Protein AF-A0A9P9NQS5-F1 (afdb_monomer_lite)

Secondary structure (DSSP, 8-state):
-----PPP-----------TT-------SS-HHHHHHHHHHHHHHHHHHHHHHH-TT---SS-HHHHHHHHHHHHHHHHHHHHHHHHHHHHHHHHHHHHHHHHHHHHHHHHHHHHHHHHTTHHHHHHHHHHHHHHHHHHHHHHHHHHHHHHHHHHHHHHHHHHHHHHHHHHHHHHHHHHHHHHHTT-TTSS--S------------

Sequence (206 aa):
MPSDTTPGLLDIHFEMGVDVDTPEPSYIGEDSRFSLLRANLRVIETLFRDIAARSFGSSASIPQETLRLLPSILRTLIQFISELQADNSQLHMSNARFQASQENRQAREQQMEGKVTIYRPLVPGLTKSKAHIGVLQGEIELIKGAKMQLEFKIDELRREMREVEQSYKSIKAQRDSLKAELEQLGFGAILDLSTEGSSKKRYRQG

Foldseek 3Di:
DDDDDDDDPPPPPPPPPPPVPDPDPPDPPPCVVLVVVLVVLVVVLVVLQVCLVPVVPDPDPDDNVCSVCSNVVSVVVSVVSVVVVVVVVVVVVVVVVVVVVVVVVVVVVVVVVVVCVVCVVCVVVVVVVVVVVVVVVVVVVVVVVVVVVVVVVVVVVVVVVVVVVVVVVVVVVVVVVVVVVCVVVVVVPPPPDDDPDDDDDDDDDD

Structure (mmCIF, N/CA/C/O backbone):
data_AF-A0A9P9NQS5-F1
#
_entry.id   AF-A0A9P9NQS5-F1
#
loop_
_atom_site.group_PDB
_atom_site.id
_atom_site.type_symbol
_atom_site.label_atom_id
_atom_site.label_alt_id
_atom_site.label_comp_id
_atom_site.label_asym_id
_atom_site.label_entity_id
_atom_site.label_seq_id
_atom_site.pdbx_PDB_ins_code
_atom_site.Cartn_x
_atom_site.Cartn_y
_atom_site.Cartn_z
_atom_site.occupancy
_atom_site.B_iso_or_equiv
_atom_site.auth_seq_id
_atom_site.auth_comp_id
_atom_site.auth_asym_id
_atom_site.auth_atom_id
_atom_site.pdbx_PDB_model_num
ATOM 1 N N . MET A 1 1 ? -13.214 -41.001 -15.551 1.00 49.34 1 MET A N 1
ATOM 2 C CA . MET A 1 1 ? -13.487 -40.526 -16.923 1.00 49.34 1 MET A CA 1
ATOM 3 C C . MET A 1 1 ? -14.580 -39.480 -16.789 1.00 49.34 1 MET A C 1
ATOM 5 O O . MET A 1 1 ? -15.670 -39.872 -16.392 1.00 49.34 1 MET A O 1
ATOM 9 N N . PRO A 1 2 ? -14.255 -38.181 -16.881 1.00 39.88 2 PRO A N 1
ATOM 10 C CA . PRO A 1 2 ? -13.691 -37.585 -18.087 1.00 39.88 2 PRO A CA 1
ATOM 11 C C . PRO A 1 2 ? -12.373 -36.826 -17.875 1.00 39.88 2 PRO A C 1
ATOM 13 O O . PRO A 1 2 ? -12.002 -36.435 -16.772 1.00 39.88 2 PRO A O 1
ATOM 16 N N . SER A 1 3 ? -11.676 -36.712 -18.995 1.00 44.47 3 SER A N 1
ATOM 17 C CA . SER A 1 3 ? -10.512 -35.905 -19.330 1.00 44.47 3 SER A CA 1
ATOM 18 C C . SER A 1 3 ? -10.938 -34.504 -19.772 1.00 44.47 3 SER A C 1
ATOM 20 O O . SER A 1 3 ? -11.833 -34.421 -20.602 1.00 44.47 3 SER A O 1
ATOM 22 N N . ASP A 1 4 ? -10.254 -33.468 -19.287 1.00 34.22 4 ASP A N 1
ATOM 23 C CA . ASP A 1 4 ? -10.133 -32.122 -19.886 1.00 34.22 4 ASP A CA 1
ATOM 24 C C . ASP A 1 4 ? -8.949 -31.438 -19.171 1.00 34.22 4 ASP A C 1
ATOM 26 O O . ASP A 1 4 ? -9.084 -30.902 -18.078 1.00 34.22 4 ASP A O 1
ATOM 30 N N . THR A 1 5 ? -7.702 -31.777 -19.503 1.00 40.06 5 THR A N 1
ATOM 31 C CA . THR A 1 5 ? -6.828 -31.112 -20.492 1.00 40.06 5 THR A CA 1
ATOM 32 C C . THR A 1 5 ? -6.928 -29.583 -20.506 1.00 40.06 5 THR A C 1
ATOM 34 O O . THR A 1 5 ? -7.416 -28.976 -21.455 1.00 40.06 5 THR A O 1
ATOM 37 N N . THR A 1 6 ? -6.406 -28.945 -19.460 1.00 38.16 6 THR A N 1
ATOM 38 C CA . THR A 1 6 ? -6.016 -27.530 -19.489 1.00 38.16 6 THR A CA 1
ATOM 39 C C . THR A 1 6 ? -4.804 -27.365 -20.418 1.00 38.16 6 THR A C 1
ATOM 41 O O . THR A 1 6 ? -3.823 -28.095 -20.243 1.00 38.16 6 THR A O 1
ATOM 44 N N . PRO A 1 7 ? -4.808 -26.438 -21.393 1.00 40.88 7 PRO A N 1
ATOM 45 C CA . PRO A 1 7 ? -3.627 -26.176 -22.204 1.00 40.88 7 PRO A CA 1
ATOM 46 C C . PRO A 1 7 ? -2.541 -25.572 -21.318 1.00 40.88 7 PRO A C 1
ATOM 48 O O . PRO A 1 7 ? -2.768 -24.564 -20.646 1.00 40.88 7 PRO A O 1
ATOM 51 N N . GLY A 1 8 ? -1.374 -26.216 -21.313 1.00 35.31 8 GLY A N 1
ATOM 52 C CA . GLY A 1 8 ? -0.178 -25.727 -20.649 1.00 35.31 8 GLY A CA 1
ATOM 53 C C . GLY A 1 8 ? 0.144 -24.313 -21.111 1.00 35.31 8 GLY A C 1
ATOM 54 O O . GLY A 1 8 ? 0.421 -24.072 -22.286 1.00 35.31 8 GLY A O 1
ATOM 55 N N . LEU A 1 9 ? 0.100 -23.384 -20.161 1.00 34.28 9 LEU A N 1
ATOM 56 C CA . LEU A 1 9 ? 0.752 -22.096 -20.284 1.00 34.28 9 LEU A CA 1
ATOM 57 C C . LEU A 1 9 ? 2.248 -22.415 -20.355 1.00 34.28 9 LEU A C 1
ATOM 59 O O . LEU A 1 9 ? 2.836 -22.847 -19.366 1.00 34.28 9 LEU A O 1
ATOM 63 N N . LEU A 1 10 ? 2.823 -22.332 -21.555 1.00 37.84 10 LEU A N 1
ATOM 64 C CA . LEU A 1 10 ? 4.262 -22.437 -21.746 1.00 37.84 10 LEU A CA 1
ATOM 65 C C . LEU A 1 10 ? 4.893 -21.277 -20.981 1.00 37.84 10 LEU A C 1
ATOM 67 O O . LEU A 1 10 ? 4.893 -20.135 -21.436 1.00 37.84 10 LEU A O 1
ATOM 71 N N . ASP A 1 11 ? 5.364 -21.599 -19.784 1.00 31.95 11 ASP A N 1
ATOM 72 C CA . ASP A 1 11 ? 6.226 -20.772 -18.966 1.00 31.95 11 ASP A CA 1
ATOM 73 C C . ASP A 1 11 ? 7.556 -20.682 -19.721 1.00 31.95 11 ASP A C 1
ATOM 75 O O . ASP A 1 11 ? 8.406 -21.571 -19.657 1.00 31.95 11 ASP A O 1
ATOM 79 N N . ILE A 1 12 ? 7.682 -19.667 -20.579 1.00 39.88 12 ILE A N 1
ATOM 80 C CA . ILE A 1 12 ? 8.930 -19.376 -21.282 1.00 39.88 12 ILE A CA 1
ATOM 81 C C . ILE A 1 12 ? 9.855 -18.746 -20.243 1.00 39.88 12 ILE A C 1
ATOM 83 O O . ILE A 1 12 ? 9.998 -17.528 -20.142 1.00 39.88 12 ILE A O 1
ATOM 87 N N . HIS A 1 13 ? 10.460 -19.612 -19.439 1.00 31.00 13 HIS A N 1
ATOM 88 C CA . HIS A 1 13 ? 11.612 -19.297 -18.621 1.00 31.00 13 HIS A CA 1
ATOM 89 C C . HIS A 1 13 ? 12.755 -18.946 -19.584 1.00 31.00 13 HIS A C 1
ATOM 91 O O . HIS A 1 13 ? 13.392 -19.823 -20.166 1.00 31.00 13 HIS A O 1
ATOM 97 N N . PHE A 1 14 ? 13.013 -17.653 -19.790 1.00 34.84 14 PHE A N 1
ATOM 98 C CA . PHE A 1 14 ? 14.313 -17.215 -20.292 1.00 34.84 14 PHE A CA 1
ATOM 99 C C . PHE A 1 14 ? 15.317 -17.413 -19.158 1.00 34.84 14 PHE A C 1
ATOM 101 O O . PHE A 1 14 ? 15.612 -16.506 -18.383 1.00 34.84 14 PHE A O 1
ATOM 108 N N . GLU A 1 15 ? 15.801 -18.644 -19.034 1.00 33.38 15 GLU A N 1
ATOM 109 C CA . GLU A 1 15 ? 17.005 -18.961 -18.288 1.00 33.38 15 GLU A CA 1
ATOM 110 C C . GLU A 1 15 ? 18.174 -18.332 -19.057 1.00 33.38 15 GLU A C 1
ATOM 112 O O . GLU A 1 15 ? 18.766 -18.920 -19.959 1.00 33.38 15 GLU A O 1
ATOM 117 N N . MET A 1 16 ? 18.445 -17.059 -18.763 1.00 42.66 16 MET A N 1
ATOM 118 C CA . MET A 1 16 ? 19.689 -16.414 -19.153 1.00 42.66 16 MET A CA 1
ATOM 119 C C . MET A 1 16 ? 20.768 -17.041 -18.273 1.00 42.66 16 MET A C 1
ATOM 121 O O . MET A 1 16 ? 21.063 -16.555 -17.182 1.00 42.66 16 MET A O 1
ATOM 125 N N . GLY A 1 17 ? 21.282 -18.187 -18.722 1.00 35.25 17 GLY A N 1
ATOM 126 C CA . GLY A 1 17 ? 22.518 -18.750 -18.212 1.00 35.25 17 GLY A CA 1
ATOM 127 C C . GLY A 1 17 ? 23.573 -17.657 -18.294 1.00 35.25 17 GLY A C 1
ATOM 128 O O . GLY A 1 17 ? 23.981 -17.256 -19.382 1.00 35.25 17 GLY A O 1
ATOM 129 N N . VAL A 1 18 ? 23.934 -17.113 -17.135 1.00 42.22 18 VAL A N 1
ATOM 130 C CA . VAL A 1 18 ? 25.063 -16.204 -16.993 1.00 42.22 18 VAL A CA 1
ATOM 131 C C . VAL A 1 18 ? 26.296 -17.074 -17.182 1.00 42.22 18 VAL A C 1
ATOM 133 O O . VAL A 1 18 ? 26.797 -17.669 -16.232 1.00 42.22 18 VAL A O 1
ATOM 136 N N . ASP A 1 19 ? 26.727 -17.217 -18.430 1.00 36.53 19 ASP A N 1
ATOM 137 C CA . ASP A 1 19 ? 28.034 -17.771 -18.737 1.00 36.53 19 ASP A CA 1
ATOM 138 C C . ASP A 1 19 ? 29.059 -16.678 -18.402 1.00 36.53 19 ASP A C 1
ATOM 140 O O . ASP A 1 19 ? 29.230 -15.695 -19.131 1.00 36.53 19 ASP A O 1
ATOM 144 N N . VAL A 1 20 ? 29.640 -16.811 -17.205 1.00 52.16 20 VAL A N 1
ATOM 145 C CA . VAL A 1 20 ? 30.504 -15.838 -16.509 1.00 52.16 20 VAL A CA 1
ATOM 146 C C . VAL A 1 20 ? 31.832 -15.572 -17.238 1.00 52.16 20 VAL A C 1
ATOM 148 O O . VAL A 1 20 ? 32.586 -14.712 -16.808 1.00 52.16 20 VAL A O 1
ATOM 151 N N . ASP A 1 21 ? 32.086 -16.202 -18.385 1.00 44.50 21 ASP A N 1
ATOM 152 C CA . ASP A 1 21 ? 33.292 -15.984 -19.195 1.00 44.50 21 ASP A CA 1
ATOM 153 C C . ASP A 1 21 ? 32.983 -15.706 -20.675 1.00 44.50 21 ASP A C 1
ATOM 155 O O . ASP A 1 21 ? 33.775 -16.020 -21.567 1.00 44.50 21 ASP A O 1
ATOM 159 N N . THR A 1 22 ? 31.839 -15.084 -20.975 1.00 44.28 22 THR A N 1
ATOM 160 C CA . THR A 1 22 ? 31.652 -14.532 -22.322 1.00 44.28 22 THR A CA 1
ATOM 161 C C . THR A 1 22 ? 32.487 -13.253 -22.418 1.00 44.28 22 THR A C 1
ATOM 163 O O . THR A 1 22 ? 32.180 -12.300 -21.696 1.00 44.28 22 THR A O 1
ATOM 166 N N . PRO A 1 23 ? 33.540 -13.181 -23.260 1.00 41.34 23 PRO A N 1
ATOM 167 C CA . PRO A 1 23 ? 34.239 -11.922 -23.462 1.00 41.34 23 PRO A CA 1
ATOM 168 C C . PRO A 1 23 ? 33.193 -10.906 -23.905 1.00 41.34 23 PRO A C 1
ATOM 170 O O . PRO A 1 23 ? 32.411 -11.205 -24.815 1.00 41.34 23 PRO A O 1
ATOM 173 N N . GLU A 1 24 ? 33.150 -9.741 -23.241 1.00 43.59 24 GLU A N 1
ATOM 174 C CA . GLU A 1 24 ? 32.391 -8.592 -23.731 1.00 43.59 24 GLU A CA 1
ATOM 175 C C . GLU A 1 24 ? 32.572 -8.566 -25.249 1.00 43.59 24 GLU A C 1
ATOM 177 O O . GLU A 1 24 ? 33.727 -8.605 -25.702 1.00 43.59 24 GLU A O 1
ATOM 182 N N . PRO A 1 25 ? 31.492 -8.595 -26.055 1.00 44.22 25 PRO A N 1
ATOM 183 C CA . PRO A 1 25 ? 31.654 -8.445 -27.484 1.00 44.22 25 PRO A CA 1
ATOM 184 C C . PRO A 1 25 ? 32.406 -7.137 -27.643 1.00 44.22 25 PRO A C 1
ATOM 186 O O . PRO A 1 25 ? 31.875 -6.090 -27.277 1.00 44.22 25 PRO A O 1
ATOM 189 N N . SER A 1 26 ? 33.671 -7.237 -28.066 1.00 45.12 26 SER A N 1
ATOM 190 C CA . SER A 1 26 ? 34.584 -6.111 -28.190 1.00 45.12 26 SER A CA 1
ATOM 191 C C . SER A 1 26 ? 33.968 -5.204 -29.239 1.00 45.12 26 SER A C 1
ATOM 193 O O . SER A 1 26 ? 34.092 -5.409 -30.449 1.00 45.12 26 SER A O 1
ATOM 195 N N . TYR A 1 27 ? 33.125 -4.309 -28.741 1.00 53.41 27 TYR A N 1
ATOM 196 C CA . TYR A 1 27 ? 32.285 -3.466 -29.545 1.00 53.41 27 TYR A CA 1
ATOM 197 C C . TYR A 1 27 ? 33.229 -2.479 -30.192 1.00 53.41 27 TYR A C 1
ATOM 199 O O . TYR A 1 27 ? 34.146 -1.968 -29.548 1.00 53.41 27 TYR A O 1
ATOM 207 N N . ILE A 1 28 ? 33.021 -2.260 -31.485 1.00 50.78 28 ILE A N 1
ATOM 208 C CA . ILE A 1 28 ? 33.772 -1.320 -32.306 1.00 50.78 28 ILE A CA 1
ATOM 209 C C . ILE A 1 28 ? 33.425 0.096 -31.821 1.00 50.78 28 ILE A C 1
ATOM 211 O O . ILE A 1 28 ? 32.647 0.834 -32.420 1.00 50.78 28 ILE A O 1
ATOM 215 N N . GLY A 1 29 ? 33.939 0.438 -30.646 1.00 47.50 29 GLY A N 1
ATOM 216 C CA . GLY A 1 29 ? 33.986 1.778 -30.109 1.00 47.50 29 GLY A CA 1
ATOM 217 C C . GLY A 1 29 ? 34.948 2.551 -30.987 1.00 47.50 29 GLY A C 1
ATOM 218 O O . GLY A 1 29 ? 36.088 2.137 -31.169 1.00 47.50 29 GLY A O 1
ATOM 219 N N . GLU A 1 30 ? 34.433 3.623 -31.580 1.00 55.22 30 GLU A N 1
ATOM 220 C CA . GLU A 1 30 ? 35.075 4.391 -32.642 1.00 55.22 30 GLU A CA 1
ATOM 221 C C . GLU A 1 30 ? 35.266 3.564 -33.914 1.00 55.22 30 GLU A C 1
ATOM 223 O O . GLU A 1 30 ? 36.304 2.941 -34.145 1.00 55.22 30 GLU A O 1
ATOM 228 N N . ASP A 1 31 ? 34.270 3.608 -34.806 1.00 62.38 31 ASP A N 1
ATOM 229 C CA . ASP A 1 31 ? 34.370 3.046 -36.155 1.00 62.38 31 ASP A CA 1
ATOM 230 C C . ASP A 1 31 ? 35.292 3.911 -37.039 1.00 62.38 31 ASP A C 1
ATOM 232 O O . ASP A 1 31 ? 34.949 4.448 -38.098 1.00 62.38 31 ASP A O 1
ATOM 236 N N . SER A 1 32 ? 36.534 4.027 -36.576 1.00 67.00 32 SER A N 1
ATOM 237 C CA . SER A 1 32 ? 37.727 4.476 -37.272 1.00 67.00 32 SER A CA 1
ATOM 238 C C . SER A 1 32 ? 37.788 3.854 -38.660 1.00 67.00 32 SER A C 1
ATOM 240 O O . SER A 1 32 ? 38.260 4.487 -39.591 1.00 67.00 32 SER A O 1
ATOM 242 N N . ARG A 1 33 ? 37.233 2.646 -38.827 1.00 72.81 33 ARG A N 1
ATOM 243 C CA . ARG A 1 33 ? 37.131 1.926 -40.097 1.00 72.81 33 ARG A CA 1
ATOM 244 C C . ARG A 1 33 ? 36.131 2.559 -41.064 1.00 72.81 33 ARG A C 1
ATOM 246 O O . ARG A 1 33 ? 36.495 2.730 -42.222 1.00 72.81 33 ARG A O 1
ATOM 253 N N . PHE A 1 34 ? 34.932 2.968 -40.633 1.00 75.88 34 PHE A N 1
ATOM 254 C CA . PHE A 1 34 ? 34.008 3.716 -41.505 1.00 75.88 34 PHE A CA 1
ATOM 255 C C . PHE A 1 34 ? 34.535 5.117 -41.813 1.00 75.88 34 PHE A C 1
ATOM 257 O O . PHE A 1 34 ? 34.463 5.563 -42.959 1.00 75.88 34 PHE A O 1
ATOM 264 N N . SER A 1 35 ? 35.142 5.780 -40.826 1.00 77.44 35 SER A N 1
ATOM 265 C CA . SER A 1 35 ? 35.792 7.082 -41.025 1.00 77.44 35 SER A CA 1
ATOM 266 C C . SER A 1 35 ? 36.958 6.991 -42.022 1.00 77.44 35 SER A C 1
ATOM 268 O O . SER A 1 35 ? 37.052 7.804 -42.944 1.00 77.44 35 SER A O 1
ATOM 270 N N . LEU A 1 36 ? 37.799 5.960 -41.899 1.00 81.62 36 LEU A N 1
ATOM 271 C CA . LEU A 1 36 ? 38.924 5.668 -42.792 1.00 81.62 36 LEU A CA 1
ATOM 272 C C . LEU A 1 36 ? 38.449 5.258 -44.189 1.00 81.62 36 LEU A C 1
ATOM 274 O O . LEU A 1 36 ? 38.966 5.761 -45.184 1.00 81.62 36 LEU A O 1
ATOM 278 N N . LEU A 1 37 ? 37.433 4.399 -44.285 1.00 81.00 37 LEU A N 1
ATOM 279 C CA . LEU A 1 37 ? 36.832 3.995 -45.556 1.00 81.00 37 LEU A CA 1
ATOM 280 C C . LEU A 1 37 ? 36.255 5.206 -46.293 1.00 81.00 37 LEU A C 1
ATOM 282 O O . LEU A 1 37 ? 36.512 5.390 -47.480 1.00 81.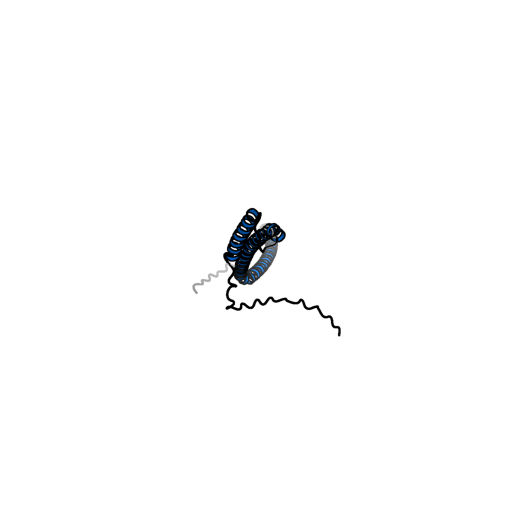00 37 LEU A O 1
ATOM 286 N N . ARG A 1 38 ? 35.540 6.085 -45.586 1.00 81.88 38 ARG A N 1
ATOM 287 C CA . ARG A 1 38 ? 35.004 7.328 -46.145 1.00 81.88 38 ARG A CA 1
ATOM 288 C C . ARG A 1 38 ? 36.111 8.271 -46.617 1.00 81.88 38 ARG A C 1
ATOM 290 O O . ARG A 1 38 ? 35.978 8.867 -47.686 1.00 81.88 38 ARG A O 1
ATOM 297 N N . ALA A 1 39 ? 37.189 8.409 -45.845 1.00 83.25 39 ALA A N 1
ATOM 298 C CA . ALA A 1 39 ? 38.345 9.214 -46.231 1.00 83.25 39 ALA A CA 1
ATOM 299 C C . ALA A 1 39 ? 39.002 8.667 -47.509 1.00 83.25 39 ALA A C 1
ATOM 301 O O . ALA A 1 39 ? 39.195 9.417 -48.465 1.00 83.25 39 ALA A O 1
ATOM 302 N N . ASN A 1 40 ? 39.239 7.354 -47.573 1.00 82.19 40 ASN A N 1
ATOM 303 C CA . ASN A 1 40 ? 39.810 6.688 -48.745 1.00 82.19 40 ASN A CA 1
ATOM 304 C C . ASN A 1 40 ? 38.913 6.833 -49.983 1.00 82.19 40 ASN A C 1
ATOM 306 O O . ASN A 1 40 ? 39.401 7.166 -51.061 1.00 82.19 40 ASN A O 1
ATOM 310 N N . LEU A 1 41 ? 37.595 6.663 -49.836 1.00 85.38 41 LEU A N 1
ATOM 311 C CA . LEU A 1 41 ? 36.646 6.831 -50.939 1.00 85.38 41 LEU A CA 1
ATOM 312 C C . LEU A 1 41 ? 36.608 8.271 -51.467 1.00 85.38 41 LEU A C 1
ATOM 314 O O . LEU A 1 41 ? 36.513 8.460 -52.676 1.00 85.38 41 LEU A O 1
ATOM 318 N N . ARG A 1 42 ? 36.743 9.288 -50.602 1.00 83.06 42 ARG A N 1
ATOM 319 C CA . ARG A 1 42 ? 36.851 10.699 -51.028 1.00 83.06 42 ARG A CA 1
ATOM 320 C C . ARG A 1 42 ? 38.139 10.980 -51.798 1.00 83.06 42 ARG A C 1
ATOM 322 O O . ARG A 1 42 ? 38.108 11.711 -52.788 1.00 83.06 42 ARG A O 1
ATOM 329 N N . VAL A 1 43 ? 39.261 10.404 -51.365 1.00 84.88 43 VAL A N 1
ATOM 330 C CA . VAL A 1 43 ? 40.544 10.511 -52.081 1.00 84.88 43 VAL A CA 1
ATOM 331 C C . VAL A 1 43 ? 40.424 9.881 -53.469 1.00 84.88 43 VAL A C 1
ATOM 333 O O . VAL A 1 43 ? 40.800 10.504 -54.460 1.00 84.88 43 VAL A O 1
ATOM 336 N N . ILE A 1 44 ? 39.821 8.693 -53.555 1.00 78.38 44 ILE A N 1
ATOM 337 C CA . ILE A 1 44 ? 39.579 7.996 -54.821 1.00 78.38 44 ILE A CA 1
ATOM 338 C C . ILE A 1 44 ? 38.614 8.797 -55.717 1.00 78.38 44 ILE A C 1
ATOM 340 O O . ILE A 1 44 ? 38.906 8.988 -56.896 1.00 78.38 44 ILE A O 1
ATOM 344 N N . GLU A 1 45 ? 37.511 9.337 -55.181 1.00 79.88 45 GLU A N 1
ATOM 345 C CA . GLU A 1 45 ? 36.569 10.183 -55.940 1.00 79.88 45 GLU A CA 1
ATOM 346 C C . GLU A 1 45 ? 37.276 11.398 -56.548 1.00 79.88 45 GLU A C 1
ATOM 348 O O . GLU A 1 45 ? 37.057 11.732 -57.715 1.00 79.88 45 GLU A O 1
ATOM 353 N N . THR A 1 46 ? 38.146 12.038 -55.766 1.00 82.25 46 THR A N 1
ATOM 354 C CA . THR A 1 46 ? 38.908 13.216 -56.194 1.00 82.25 46 THR A CA 1
ATOM 355 C C . THR A 1 46 ? 39.898 12.853 -57.301 1.00 82.25 46 THR A C 1
ATOM 357 O O . THR A 1 46 ? 39.912 13.504 -58.342 1.00 82.25 46 THR A O 1
ATOM 360 N N . LEU A 1 47 ? 40.646 11.756 -57.134 1.00 81.06 47 LEU A N 1
ATOM 361 C CA . LEU A 1 47 ? 41.594 11.258 -58.133 1.00 81.06 47 LEU A CA 1
ATOM 362 C C . LEU A 1 47 ? 40.913 10.967 -59.478 1.00 81.06 47 LEU A C 1
ATOM 364 O O . LEU A 1 47 ? 41.392 11.398 -60.525 1.00 81.06 47 LEU A O 1
ATOM 368 N N . PHE A 1 48 ? 39.780 10.261 -59.468 1.00 76.00 48 PHE A N 1
ATOM 369 C CA . PHE A 1 48 ? 39.067 9.929 -60.703 1.00 76.00 48 PHE A CA 1
ATOM 370 C C . PHE A 1 48 ? 38.425 11.144 -61.367 1.00 76.00 48 PHE A C 1
ATOM 372 O O . PHE A 1 48 ? 38.415 11.232 -62.595 1.00 76.00 48 PHE A O 1
ATOM 379 N N . ARG A 1 49 ? 37.937 12.106 -60.578 1.00 76.62 49 ARG A N 1
ATOM 380 C CA . ARG A 1 49 ? 37.442 13.381 -61.103 1.00 76.62 49 ARG A CA 1
ATOM 381 C C . ARG A 1 49 ? 38.556 14.167 -61.799 1.00 76.62 49 ARG A C 1
ATOM 383 O O . ARG A 1 49 ? 38.335 14.675 -62.897 1.00 76.62 49 ARG A O 1
ATOM 390 N N . ASP A 1 50 ? 39.746 14.210 -61.206 1.00 79.88 50 ASP A N 1
ATOM 391 C CA . ASP A 1 50 ? 40.914 14.887 -61.776 1.00 79.88 50 ASP A CA 1
ATOM 392 C C . ASP A 1 50 ? 41.411 14.203 -63.058 1.00 79.88 50 ASP A C 1
ATOM 394 O O . ASP A 1 50 ? 41.718 14.881 -64.041 1.00 79.88 50 ASP A O 1
ATOM 398 N N . ILE A 1 51 ? 41.439 12.865 -63.089 1.00 75.00 51 ILE A N 1
ATOM 399 C CA . ILE A 1 51 ? 41.776 12.089 -64.295 1.00 75.00 51 ILE A CA 1
ATOM 400 C C . ILE A 1 51 ? 40.758 12.367 -65.406 1.00 75.00 51 ILE A C 1
ATOM 402 O O . ILE A 1 51 ? 41.151 12.672 -66.532 1.00 75.00 51 ILE A O 1
ATOM 406 N N . ALA A 1 52 ? 39.459 12.328 -65.100 1.00 68.94 52 ALA A N 1
ATOM 407 C CA . ALA A 1 52 ? 38.407 12.619 -66.071 1.00 68.94 52 ALA A CA 1
ATOM 408 C C . ALA A 1 52 ? 38.512 14.048 -66.638 1.00 68.94 52 ALA A C 1
ATOM 410 O O . ALA A 1 52 ? 38.289 14.247 -67.831 1.00 68.94 52 ALA A O 1
ATOM 411 N N . ALA A 1 53 ? 38.897 15.029 -65.814 1.00 73.94 53 ALA A N 1
ATOM 412 C CA . ALA A 1 53 ? 39.085 16.416 -66.238 1.00 73.94 53 ALA A CA 1
ATOM 413 C C . ALA A 1 53 ? 40.329 16.621 -67.126 1.00 73.94 53 ALA A C 1
ATOM 415 O O . ALA A 1 53 ? 40.335 17.511 -67.975 1.00 73.94 53 ALA A O 1
ATOM 416 N N . ARG A 1 54 ? 41.377 15.804 -66.948 1.00 74.00 54 ARG A N 1
ATOM 417 C CA . ARG A 1 54 ? 42.664 15.924 -67.662 1.00 74.00 54 ARG A CA 1
ATOM 418 C C . ARG A 1 54 ? 42.802 15.012 -68.883 1.00 74.00 54 ARG A C 1
ATOM 420 O O . ARG A 1 54 ? 43.690 15.235 -69.697 1.00 74.00 54 ARG A O 1
ATOM 427 N N . SER A 1 55 ? 41.952 13.996 -69.035 1.00 61.50 55 SER A N 1
ATOM 428 C CA . SER A 1 55 ? 42.111 12.945 -70.055 1.00 61.50 55 SER A CA 1
ATOM 429 C C . SER A 1 55 ? 41.615 13.311 -71.469 1.00 61.50 55 SER A C 1
ATOM 431 O O . SER A 1 55 ? 41.443 12.420 -72.303 1.00 61.50 55 SER A O 1
ATOM 433 N N . PHE A 1 56 ? 41.402 14.592 -71.796 1.00 53.88 56 PHE A N 1
ATOM 434 C CA . PHE A 1 56 ? 41.110 15.000 -73.176 1.00 53.88 56 PHE A CA 1
ATOM 435 C C . PHE A 1 56 ? 42.348 14.786 -74.070 1.00 53.88 56 PHE A C 1
ATOM 437 O O . PHE A 1 56 ? 43.267 15.598 -74.076 1.00 53.88 56 PHE A O 1
ATOM 444 N N . GLY A 1 57 ? 42.365 13.675 -74.819 1.00 56.09 57 GLY A N 1
ATOM 445 C CA . GLY A 1 57 ? 43.371 13.368 -75.849 1.00 56.09 57 GLY A CA 1
ATOM 446 C C . GLY A 1 57 ? 44.379 12.257 -75.523 1.00 56.09 57 GLY A C 1
ATOM 447 O O . GLY A 1 57 ? 45.256 11.997 -76.340 1.00 56.09 57 GLY A O 1
ATOM 448 N N . SER A 1 58 ? 44.269 11.583 -74.373 1.00 53.66 58 SER A N 1
ATOM 449 C CA . SER A 1 58 ? 45.151 10.460 -74.012 1.00 53.66 58 SER A CA 1
ATOM 450 C C . SER A 1 58 ? 44.519 9.114 -74.378 1.00 53.66 58 SER A C 1
ATOM 452 O O . SER A 1 58 ? 43.375 8.846 -74.011 1.00 53.66 58 SER A O 1
ATOM 454 N N . SER A 1 59 ? 45.268 8.258 -75.076 1.00 52.22 59 SER A N 1
ATOM 455 C CA . SER A 1 59 ? 44.927 6.877 -75.452 1.00 52.22 59 SER A CA 1
ATOM 456 C C . SER A 1 59 ? 44.943 5.919 -74.246 1.00 52.22 59 SER A C 1
ATOM 458 O O . SER A 1 59 ? 45.636 4.902 -74.237 1.00 52.22 59 SER A O 1
ATOM 460 N N . ALA A 1 60 ? 44.209 6.263 -73.188 1.00 53.56 60 ALA A N 1
ATOM 461 C CA . ALA A 1 60 ? 44.181 5.511 -71.942 1.00 53.56 60 ALA A CA 1
ATOM 462 C C . ALA A 1 60 ? 43.184 4.335 -71.978 1.00 53.56 60 ALA A C 1
ATOM 464 O O . ALA A 1 60 ? 42.084 4.429 -72.510 1.00 53.56 60 ALA A O 1
ATOM 465 N N . SER A 1 61 ? 43.591 3.239 -71.332 1.00 58.97 61 SER A N 1
ATOM 466 C CA . SER A 1 61 ? 42.946 1.915 -71.224 1.00 58.97 61 SER A CA 1
ATOM 467 C C . SER A 1 61 ? 41.568 1.885 -70.520 1.00 58.97 61 SER A C 1
ATOM 469 O O . SER A 1 61 ? 40.884 0.863 -70.538 1.00 58.97 61 SER A O 1
ATOM 471 N N . ILE A 1 62 ? 41.117 2.998 -69.929 1.00 64.38 62 ILE A N 1
ATOM 472 C CA . ILE A 1 62 ? 39.860 3.060 -69.170 1.00 64.38 62 ILE A CA 1
ATOM 473 C C . ILE A 1 62 ? 38.771 3.722 -70.029 1.00 64.38 62 ILE A C 1
ATOM 475 O O . ILE A 1 62 ? 38.945 4.879 -70.419 1.00 64.38 62 ILE A O 1
ATOM 479 N N . PRO A 1 63 ? 37.634 3.044 -70.284 1.00 74.31 63 PRO A N 1
ATOM 480 C CA . PRO A 1 63 ? 36.524 3.614 -71.042 1.00 74.31 63 PRO A CA 1
ATOM 481 C C . PRO A 1 63 ? 36.025 4.933 -70.441 1.00 74.31 63 PRO A C 1
ATOM 483 O O . PRO A 1 63 ? 35.889 5.074 -69.220 1.00 74.31 63 PRO A O 1
ATOM 486 N N . GLN A 1 64 ? 35.722 5.909 -71.294 1.00 68.44 64 GLN A N 1
ATOM 487 C CA . GLN A 1 64 ? 35.333 7.253 -70.864 1.00 68.44 64 GLN A CA 1
ATOM 488 C C . GLN A 1 64 ? 33.980 7.264 -70.132 1.00 68.44 64 GLN A C 1
ATOM 490 O O . GLN A 1 64 ? 33.765 8.074 -69.228 1.00 68.44 64 GLN A O 1
ATOM 495 N N . GLU A 1 65 ? 33.095 6.322 -70.456 1.00 72.69 65 GLU A N 1
ATOM 496 C CA . GLU A 1 65 ? 31.849 6.050 -69.738 1.00 72.69 65 GLU A CA 1
ATOM 497 C C . GLU A 1 65 ? 32.118 5.649 -68.281 1.00 72.69 65 GLU A C 1
ATOM 499 O O . GLU A 1 65 ? 31.475 6.169 -67.366 1.00 72.69 65 GLU A O 1
ATOM 504 N N . THR A 1 66 ? 33.120 4.797 -68.044 1.00 73.00 66 THR A N 1
ATOM 505 C CA . THR A 1 66 ? 33.538 4.379 -66.697 1.00 73.00 66 THR A CA 1
ATOM 506 C C . THR A 1 66 ? 34.049 5.572 -65.893 1.00 73.00 66 THR A C 1
ATOM 508 O O . THR A 1 66 ? 33.645 5.757 -64.746 1.00 73.00 66 THR A O 1
ATOM 511 N N . LEU A 1 67 ? 34.866 6.439 -66.503 1.00 71.19 67 LEU A N 1
ATOM 512 C CA . LEU A 1 67 ? 35.376 7.654 -65.853 1.00 71.19 67 LEU A CA 1
ATOM 513 C C . LEU A 1 67 ? 34.270 8.670 -65.521 1.00 71.19 67 LEU A C 1
ATOM 515 O O . LEU A 1 67 ? 34.402 9.418 -64.553 1.00 71.19 67 LEU A O 1
ATOM 519 N N . ARG A 1 68 ? 33.169 8.692 -66.283 1.00 75.25 68 ARG A N 1
ATOM 520 C CA . ARG A 1 68 ? 32.006 9.553 -66.001 1.00 75.25 68 ARG A CA 1
ATOM 521 C C . ARG A 1 68 ? 31.114 9.014 -64.884 1.00 75.25 68 ARG A C 1
ATOM 523 O O . ARG A 1 68 ? 30.565 9.806 -64.122 1.00 75.25 68 ARG A O 1
ATOM 530 N N . LEU A 1 69 ? 30.952 7.695 -64.786 1.00 80.12 69 LEU A N 1
ATOM 531 C CA . LEU A 1 69 ? 30.047 7.063 -63.817 1.00 80.12 69 LEU A CA 1
ATOM 532 C C . LEU A 1 69 ? 30.674 6.888 -62.431 1.00 80.12 69 LEU A C 1
ATOM 534 O O . LEU A 1 69 ? 29.981 7.018 -61.420 1.00 80.12 69 LEU A O 1
ATOM 538 N N . LEU A 1 70 ? 31.980 6.621 -62.369 1.00 79.50 70 LEU A N 1
ATOM 539 C CA . LEU A 1 70 ? 32.660 6.277 -61.123 1.00 79.50 70 LEU A CA 1
ATOM 540 C C . LEU A 1 70 ? 32.546 7.353 -60.022 1.00 79.50 70 LEU A C 1
ATOM 542 O O . LEU A 1 70 ? 32.265 6.978 -58.883 1.00 79.50 70 LEU A O 1
ATOM 546 N N . PRO A 1 71 ? 32.670 8.669 -60.302 1.00 79.94 71 PRO A N 1
ATOM 547 C CA . PRO A 1 71 ? 32.502 9.694 -59.268 1.00 79.94 71 PRO A CA 1
ATOM 548 C C . PRO A 1 71 ? 31.099 9.700 -58.647 1.00 79.94 71 PRO A C 1
ATOM 550 O O . PRO A 1 71 ? 30.950 9.916 -57.446 1.00 79.94 71 PRO A O 1
ATOM 553 N N . SER A 1 72 ? 30.065 9.431 -59.450 1.00 78.38 72 SER A N 1
ATOM 554 C CA . SER A 1 72 ? 28.681 9.344 -58.972 1.00 78.38 72 SER A CA 1
ATOM 555 C C . SER A 1 72 ? 28.474 8.115 -58.088 1.00 78.38 72 SER A C 1
ATOM 557 O O . SER A 1 72 ? 27.896 8.238 -57.012 1.00 78.38 72 SER A O 1
ATOM 559 N N . ILE A 1 73 ? 29.014 6.957 -58.489 1.00 82.94 73 ILE A N 1
ATOM 560 C CA . ILE A 1 73 ? 28.968 5.719 -57.692 1.00 82.94 73 ILE A CA 1
ATOM 561 C C . ILE A 1 73 ? 29.680 5.919 -56.346 1.00 82.94 73 ILE A C 1
ATOM 563 O O . ILE A 1 73 ? 29.133 5.582 -55.296 1.00 82.94 73 ILE A O 1
ATOM 567 N N . LEU A 1 74 ? 30.875 6.518 -56.355 1.00 85.06 74 LEU A N 1
ATOM 568 C CA . LEU A 1 74 ? 31.642 6.795 -55.137 1.00 85.06 74 LEU A CA 1
ATOM 569 C C . LEU A 1 74 ? 30.901 7.749 -54.200 1.00 85.06 74 LEU A C 1
ATOM 571 O O . LEU A 1 74 ? 30.885 7.528 -52.990 1.00 85.06 74 LEU A O 1
ATOM 575 N N . ARG A 1 75 ? 30.225 8.765 -54.745 1.00 84.62 75 ARG A N 1
ATOM 576 C CA . ARG A 1 75 ? 29.401 9.676 -53.948 1.00 84.62 75 ARG A CA 1
ATOM 577 C C . ARG A 1 75 ? 28.252 8.951 -53.250 1.00 84.62 75 ARG A C 1
ATOM 579 O O . ARG A 1 75 ? 28.050 9.175 -52.058 1.00 84.62 75 ARG A O 1
ATOM 586 N N . THR A 1 76 ? 27.535 8.080 -53.958 1.00 87.62 76 THR A N 1
ATOM 587 C CA . THR A 1 76 ? 26.456 7.273 -53.368 1.00 87.62 76 THR A CA 1
ATOM 588 C C . THR A 1 76 ? 26.986 6.367 -52.257 1.00 87.62 76 THR A C 1
ATOM 590 O O . THR A 1 76 ? 26.389 6.302 -51.187 1.00 87.62 76 THR A O 1
ATOM 593 N N . LEU A 1 77 ? 28.151 5.738 -52.449 1.00 86.81 77 LEU A N 1
ATOM 594 C CA . LEU A 1 77 ? 28.787 4.918 -51.411 1.00 86.81 77 LEU A CA 1
ATOM 595 C C . LEU A 1 77 ? 29.193 5.740 -50.180 1.00 86.81 77 LEU A C 1
ATOM 597 O O . LEU A 1 77 ? 28.977 5.309 -49.049 1.00 86.81 77 LEU A O 1
ATOM 601 N N . ILE A 1 78 ? 29.739 6.943 -50.377 1.00 86.06 78 ILE A N 1
ATOM 602 C CA . ILE A 1 78 ? 30.085 7.860 -49.280 1.00 86.06 78 ILE A CA 1
ATOM 603 C C . ILE A 1 78 ? 28.836 8.261 -48.482 1.00 86.06 78 ILE A C 1
ATOM 605 O O . ILE A 1 78 ? 28.907 8.349 -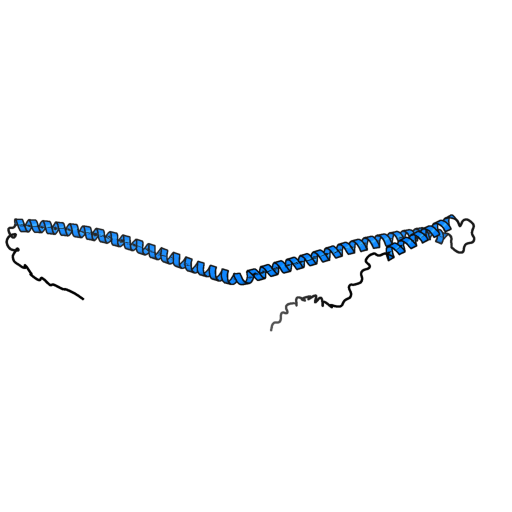47.254 1.00 86.06 78 ILE A O 1
ATOM 609 N N . GLN A 1 79 ? 27.715 8.529 -49.157 1.00 90.31 79 GLN A N 1
ATOM 610 C CA . GLN A 1 79 ? 26.440 8.860 -48.511 1.00 90.31 79 GLN A CA 1
ATOM 611 C C . GLN A 1 79 ? 25.916 7.678 -47.696 1.00 90.31 79 GLN A C 1
ATOM 613 O O . GLN A 1 79 ? 25.704 7.829 -46.497 1.00 90.31 79 GLN A O 1
ATOM 618 N N . PHE A 1 80 ? 25.853 6.494 -48.304 1.00 90.06 80 PHE A N 1
ATOM 619 C CA . PHE A 1 80 ? 25.408 5.267 -47.645 1.00 90.06 80 PHE A CA 1
ATOM 620 C C . PHE A 1 80 ? 26.225 4.937 -46.385 1.00 90.06 80 PHE A C 1
ATOM 622 O O . PHE A 1 80 ? 25.668 4.666 -45.326 1.00 90.06 80 PHE A O 1
ATOM 629 N N . ILE A 1 81 ? 27.559 5.040 -46.452 1.00 87.94 81 ILE A N 1
ATOM 630 C CA . ILE A 1 81 ? 28.429 4.827 -45.281 1.00 87.94 81 ILE A CA 1
ATOM 631 C C . ILE A 1 81 ? 28.150 5.858 -44.176 1.00 87.94 81 ILE A C 1
ATOM 633 O O . ILE A 1 81 ? 28.251 5.541 -42.993 1.00 87.94 81 ILE A O 1
ATOM 637 N N . SER A 1 82 ? 27.792 7.090 -44.545 1.00 86.50 82 SER A N 1
ATOM 638 C CA . SER A 1 82 ? 27.472 8.142 -43.571 1.00 86.50 82 SER A CA 1
ATOM 639 C C . SER A 1 82 ? 26.154 7.868 -42.846 1.00 86.50 82 SER A C 1
ATOM 641 O O . SER A 1 82 ? 26.068 8.106 -41.645 1.00 86.50 82 SER A O 1
ATOM 643 N N . GLU A 1 83 ? 25.151 7.366 -43.566 1.00 91.38 83 GLU A N 1
ATOM 644 C CA . GLU A 1 83 ? 23.856 6.964 -43.005 1.00 91.38 83 GLU A CA 1
ATOM 645 C C . GLU A 1 83 ? 24.027 5.784 -42.046 1.00 91.38 83 GLU A C 1
ATOM 647 O O . GLU A 1 83 ? 23.620 5.877 -40.892 1.00 91.38 83 GLU A O 1
ATOM 652 N N . LEU A 1 84 ? 24.766 4.745 -42.454 1.00 88.50 84 LEU A N 1
ATOM 653 C CA . LEU A 1 84 ? 25.083 3.611 -41.579 1.00 88.50 84 LEU A CA 1
ATOM 654 C C . LEU A 1 84 ? 25.795 4.035 -40.290 1.00 88.50 84 LEU A C 1
ATOM 656 O O . LEU A 1 84 ? 25.512 3.504 -39.217 1.00 88.50 84 LEU A O 1
ATOM 660 N N . GLN A 1 85 ? 26.719 4.993 -40.376 1.00 87.25 85 GLN A N 1
ATOM 661 C CA . GLN A 1 85 ? 27.408 5.517 -39.199 1.00 87.25 85 GLN A CA 1
ATOM 662 C C . GLN A 1 85 ? 26.443 6.254 -38.252 1.00 87.25 85 GLN A C 1
ATOM 664 O O . GLN A 1 85 ? 26.562 6.125 -37.028 1.00 87.25 85 GLN A O 1
ATOM 669 N N . ALA A 1 86 ? 25.489 7.012 -38.800 1.00 88.38 86 ALA A N 1
ATOM 670 C CA . ALA A 1 86 ? 24.470 7.706 -38.018 1.00 88.38 86 ALA A CA 1
ATOM 671 C C . ALA A 1 86 ? 23.516 6.713 -37.335 1.00 88.38 86 ALA A C 1
ATOM 673 O O . ALA A 1 86 ? 23.297 6.815 -36.126 1.00 88.38 86 ALA A O 1
ATOM 674 N N . ASP A 1 87 ? 23.040 5.709 -38.072 1.00 90.44 87 ASP A N 1
ATOM 675 C CA . ASP A 1 87 ? 22.150 4.665 -37.560 1.00 90.44 87 ASP A CA 1
ATOM 676 C C . ASP A 1 87 ? 22.818 3.850 -36.449 1.00 90.44 87 ASP A C 1
ATOM 678 O O . ASP A 1 87 ? 22.228 3.625 -35.391 1.00 90.44 87 ASP A O 1
ATOM 682 N N . ASN A 1 88 ? 24.085 3.468 -36.639 1.00 87.38 88 ASN A N 1
ATOM 683 C CA . ASN A 1 88 ? 24.863 2.769 -35.618 1.00 87.38 88 ASN A CA 1
ATOM 684 C C . ASN A 1 88 ? 25.005 3.618 -34.340 1.00 87.38 88 ASN A C 1
ATOM 686 O O . ASN A 1 88 ? 24.751 3.137 -33.234 1.00 87.38 88 ASN A O 1
ATOM 690 N N . SER A 1 89 ? 25.306 4.912 -34.487 1.00 86.50 89 SER A N 1
ATOM 691 C CA . SER A 1 89 ? 25.396 5.838 -33.350 1.00 86.50 89 SER A CA 1
ATOM 692 C C . SER A 1 89 ? 24.062 5.956 -32.603 1.00 86.50 89 SER A C 1
ATOM 694 O O . SER A 1 89 ? 24.027 5.969 -31.370 1.00 86.50 89 SER A O 1
ATOM 696 N N . GLN A 1 90 ? 22.945 6.011 -33.332 1.00 90.88 90 GLN A N 1
ATOM 697 C CA . GLN A 1 90 ? 21.614 6.057 -32.736 1.00 90.88 90 GLN A CA 1
ATOM 698 C C . GLN A 1 90 ? 21.282 4.761 -31.991 1.00 90.88 90 GLN A C 1
ATOM 700 O O . GLN A 1 90 ? 20.758 4.815 -30.875 1.00 90.88 90 GLN A O 1
ATOM 705 N N . LEU A 1 91 ? 21.609 3.608 -32.575 1.00 91.38 91 LEU A N 1
ATOM 706 C CA . LEU A 1 91 ? 21.411 2.307 -31.949 1.00 91.38 91 LEU A CA 1
ATOM 707 C C . LEU A 1 91 ? 22.227 2.189 -30.660 1.00 91.38 91 LEU A C 1
ATOM 709 O O . LEU A 1 91 ? 21.684 1.765 -29.642 1.00 91.38 91 LEU A O 1
ATOM 713 N N . HIS A 1 92 ? 23.474 2.662 -30.657 1.00 87.19 92 HIS A N 1
ATOM 714 C CA . HIS A 1 92 ? 24.307 2.707 -29.458 1.00 87.19 92 HIS A CA 1
ATOM 715 C C . HIS A 1 92 ? 23.670 3.559 -28.350 1.00 87.19 92 HIS A C 1
ATOM 717 O O . HIS A 1 92 ? 23.518 3.106 -27.215 1.00 87.19 92 HIS A O 1
ATOM 723 N N . MET A 1 93 ? 23.216 4.773 -28.679 1.00 90.00 93 MET A N 1
ATOM 724 C CA . MET A 1 93 ? 22.532 5.638 -27.713 1.00 90.00 93 MET A CA 1
ATOM 725 C C . MET A 1 93 ? 21.230 5.019 -27.199 1.00 90.00 93 MET A C 1
ATOM 727 O O . MET A 1 93 ? 20.897 5.163 -26.022 1.00 90.00 93 MET A O 1
ATOM 731 N N . SER A 1 94 ? 20.487 4.327 -28.062 1.00 93.81 94 SER A N 1
ATOM 732 C CA . SER A 1 94 ? 19.282 3.598 -27.667 1.00 93.81 94 SER A CA 1
ATOM 733 C C . SER A 1 94 ? 19.611 2.444 -26.721 1.00 93.81 94 SER A C 1
ATOM 735 O O . SER A 1 94 ? 18.930 2.272 -25.711 1.00 93.81 94 SER A O 1
ATOM 737 N N . ASN A 1 95 ? 20.673 1.691 -27.006 1.00 93.56 95 ASN A N 1
ATOM 738 C CA . ASN A 1 95 ? 21.098 0.563 -26.189 1.00 93.56 95 ASN A CA 1
ATOM 739 C C . ASN A 1 95 ? 21.577 1.020 -24.803 1.00 93.56 95 ASN A C 1
ATOM 741 O O . ASN A 1 95 ? 21.124 0.491 -23.792 1.00 93.56 95 ASN A O 1
ATOM 745 N N . ALA A 1 96 ? 22.381 2.086 -24.739 1.00 93.50 96 ALA A N 1
ATOM 746 C CA . ALA A 1 96 ? 22.823 2.679 -23.476 1.00 93.50 96 ALA A CA 1
ATOM 747 C C . ALA A 1 96 ? 21.640 3.167 -22.618 1.00 93.50 96 ALA A C 1
ATOM 749 O O . ALA A 1 96 ? 21.590 2.933 -21.411 1.00 93.50 96 ALA A O 1
ATOM 750 N N . ARG A 1 97 ? 20.634 3.802 -23.240 1.00 95.25 97 ARG A N 1
ATOM 751 C CA . ARG A 1 97 ? 19.399 4.208 -22.541 1.00 95.25 97 ARG A CA 1
ATOM 752 C C . ARG A 1 97 ? 18.605 3.008 -22.039 1.00 95.25 97 ARG A C 1
ATOM 754 O O . ARG A 1 97 ? 18.050 3.063 -20.942 1.00 95.25 97 ARG A O 1
ATOM 761 N N . PHE A 1 98 ? 18.525 1.948 -22.838 1.00 94.25 98 PHE A N 1
ATOM 762 C CA . PHE A 1 98 ? 17.833 0.725 -22.453 1.00 94.25 98 PHE A CA 1
ATOM 763 C C . PHE A 1 98 ? 18.514 0.054 -21.257 1.00 94.25 98 PHE A C 1
ATOM 765 O O . PHE A 1 98 ? 17.833 -0.296 -20.295 1.00 94.25 98 PHE A O 1
ATOM 772 N N . GLN A 1 99 ? 19.843 -0.038 -21.272 1.00 95.31 99 GLN A N 1
ATOM 773 C CA . GLN A 1 99 ? 20.634 -0.596 -20.180 1.00 95.31 99 GLN A CA 1
ATOM 774 C C . GLN A 1 99 ? 20.465 0.213 -18.887 1.00 95.31 99 GLN A C 1
ATOM 776 O O . GLN A 1 99 ? 20.068 -0.343 -17.866 1.00 95.31 99 GLN A O 1
ATOM 781 N N . ALA A 1 100 ? 20.595 1.542 -18.951 1.00 94.00 100 ALA A N 1
ATOM 782 C CA . ALA A 1 100 ? 20.347 2.411 -17.797 1.00 94.00 100 ALA A CA 1
ATOM 783 C C . ALA A 1 100 ? 18.902 2.296 -17.263 1.00 94.00 100 ALA A C 1
ATOM 785 O O . ALA A 1 100 ? 18.653 2.368 -16.058 1.00 94.00 100 ALA A O 1
ATOM 786 N N . SER A 1 101 ? 17.918 2.107 -18.151 1.00 94.88 101 SER A N 1
ATOM 787 C CA . SER A 1 101 ? 16.522 1.872 -17.759 1.00 94.88 101 SER A CA 1
ATOM 788 C C . SER A 1 101 ? 16.329 0.527 -17.055 1.00 94.88 101 SER A C 1
ATOM 790 O O . SER A 1 101 ? 15.525 0.446 -16.123 1.00 94.88 101 SER A O 1
ATOM 792 N N . GLN A 1 102 ? 17.034 -0.516 -17.494 1.00 93.81 102 GLN A N 1
ATOM 793 C CA . GLN A 1 102 ? 17.007 -1.832 -16.858 1.00 93.81 102 GLN A CA 1
ATOM 794 C C . GLN A 1 102 ? 17.639 -1.791 -15.467 1.00 93.81 102 GLN A C 1
ATOM 796 O O . GLN A 1 102 ? 17.006 -2.223 -14.508 1.00 93.81 102 GLN A O 1
ATOM 801 N N . GLU A 1 103 ? 18.817 -1.184 -15.325 1.00 95.12 103 GLU A N 1
ATOM 802 C CA . GLU A 1 103 ? 19.491 -1.028 -14.029 1.00 95.12 103 GLU A CA 1
ATOM 803 C C . GLU A 1 103 ? 18.624 -0.256 -13.025 1.00 95.12 103 GLU A C 1
ATOM 805 O O . GLU A 1 103 ? 18.471 -0.657 -11.872 1.00 95.12 103 GLU A O 1
ATOM 810 N N . ASN A 1 104 ? 17.967 0.822 -13.468 1.00 95.69 104 ASN A N 1
ATOM 811 C CA . ASN A 1 104 ? 17.049 1.584 -12.619 1.00 95.69 104 ASN A CA 1
ATOM 812 C C . ASN A 1 104 ? 15.827 0.749 -12.201 1.00 95.69 104 ASN A C 1
ATOM 814 O O . ASN A 1 104 ? 15.379 0.832 -11.057 1.00 95.69 104 ASN A O 1
ATOM 818 N N . ARG A 1 105 ? 15.289 -0.080 -13.106 1.00 94.00 105 ARG A N 1
ATOM 819 C CA . ARG A 1 105 ? 14.199 -1.008 -12.773 1.00 94.00 105 ARG A CA 1
ATOM 820 C C . ARG A 1 105 ? 14.635 -2.034 -11.732 1.00 94.00 105 ARG A C 1
ATOM 822 O O . ARG A 1 105 ? 13.953 -2.153 -10.718 1.00 94.00 105 ARG A O 1
ATOM 829 N N . GLN A 1 106 ? 15.791 -2.666 -11.914 1.00 94.50 106 GLN A N 1
ATOM 830 C CA . GLN A 1 106 ? 16.344 -3.616 -10.945 1.00 94.50 106 GLN A CA 1
ATOM 831 C C . GLN A 1 106 ? 16.575 -2.967 -9.574 1.00 94.50 106 GLN A C 1
ATOM 833 O O . GLN A 1 106 ? 16.171 -3.517 -8.551 1.00 94.50 106 GLN A O 1
ATOM 838 N N . ALA A 1 107 ? 17.136 -1.755 -9.531 1.00 93.44 107 ALA A N 1
ATOM 839 C CA . ALA A 1 107 ? 17.331 -1.025 -8.278 1.00 93.44 107 ALA A CA 1
ATOM 840 C C . ALA A 1 107 ? 15.999 -0.717 -7.562 1.00 93.44 107 ALA A C 1
ATOM 842 O O . ALA A 1 107 ? 15.903 -0.809 -6.335 1.00 93.44 107 ALA A O 1
ATOM 843 N N . ARG A 1 108 ? 14.945 -0.369 -8.314 1.00 93.31 108 ARG A N 1
ATOM 844 C CA . ARG A 1 108 ? 13.600 -0.143 -7.755 1.00 93.31 108 ARG A CA 1
ATOM 845 C C . ARG A 1 108 ? 12.971 -1.427 -7.234 1.00 93.31 108 ARG A C 1
ATOM 847 O O . ARG A 1 108 ? 12.356 -1.392 -6.170 1.00 93.31 108 ARG A O 1
ATOM 854 N N . GLU A 1 109 ? 13.118 -2.533 -7.952 1.00 93.06 109 GLU A N 1
ATOM 855 C CA . GLU A 1 109 ? 12.625 -3.844 -7.521 1.00 93.06 109 GLU A CA 1
ATOM 856 C C . GLU A 1 109 ? 13.294 -4.279 -6.218 1.00 93.06 109 GLU A C 1
ATOM 858 O O . GLU A 1 109 ? 12.590 -4.570 -5.253 1.00 93.06 109 GLU A O 1
ATOM 863 N N . GLN A 1 110 ? 14.622 -4.176 -6.123 1.00 92.12 110 GLN A N 1
ATOM 864 C CA . GLN A 1 110 ? 15.357 -4.465 -4.887 1.00 92.12 110 GLN A CA 1
ATOM 865 C C . GLN A 1 110 ? 14.915 -3.563 -3.725 1.00 92.12 110 GLN A C 1
ATOM 867 O O . GLN A 1 110 ? 14.738 -4.026 -2.596 1.00 92.12 110 GLN A O 1
ATOM 872 N N . GLN A 1 111 ? 14.671 -2.271 -3.980 1.00 92.75 111 GLN A N 1
ATOM 873 C CA . GLN A 1 111 ? 14.143 -1.368 -2.954 1.00 92.75 111 GLN A CA 1
ATOM 874 C C . GLN A 1 111 ? 12.746 -1.800 -2.476 1.00 92.75 111 GLN A C 1
ATOM 876 O O . GLN A 1 111 ? 12.448 -1.751 -1.278 1.00 92.75 111 GLN A O 1
ATOM 881 N N . MET A 1 112 ? 11.869 -2.184 -3.403 1.00 90.44 112 MET A N 1
ATOM 882 C CA . MET A 1 112 ? 10.513 -2.637 -3.093 1.00 90.44 112 MET A CA 1
ATOM 883 C C . MET A 1 112 ? 10.533 -3.950 -2.314 1.00 90.44 112 MET A C 1
ATOM 885 O O . MET A 1 112 ? 9.832 -4.076 -1.310 1.00 90.44 112 MET A O 1
ATOM 889 N N . GLU A 1 113 ? 11.380 -4.891 -2.712 1.00 88.69 113 GLU A N 1
ATOM 890 C CA . GLU A 1 113 ? 11.584 -6.155 -2.015 1.00 88.69 113 GLU A CA 1
ATOM 891 C C . GLU A 1 113 ? 12.126 -5.941 -0.593 1.00 88.69 113 GLU A C 1
ATOM 893 O O . GLU A 1 113 ? 11.614 -6.529 0.366 1.00 88.69 113 GLU A O 1
ATOM 898 N N . GLY A 1 114 ? 13.065 -5.006 -0.418 1.00 86.62 114 GLY A N 1
ATOM 899 C CA . GLY A 1 114 ? 13.538 -4.577 0.898 1.00 86.62 114 GLY A CA 1
ATOM 900 C C . GLY A 1 114 ? 12.403 -4.049 1.783 1.00 86.62 114 GLY A C 1
ATOM 901 O O . GLY A 1 114 ? 12.263 -4.466 2.934 1.00 86.62 114 GLY A O 1
ATOM 902 N N . LYS A 1 115 ? 11.519 -3.196 1.244 1.00 86.88 115 LYS A N 1
ATOM 903 C CA . LYS A 1 115 ? 10.336 -2.703 1.976 1.00 86.88 115 LYS A CA 1
ATOM 904 C C . LYS A 1 115 ? 9.386 -3.839 2.355 1.00 86.88 115 LYS A C 1
ATOM 906 O O . LYS A 1 115 ? 8.958 -3.917 3.504 1.00 86.88 115 LYS A O 1
ATOM 911 N N . VAL A 1 116 ? 9.067 -4.737 1.422 1.00 84.25 116 VAL A N 1
ATOM 912 C CA . VAL A 1 116 ? 8.197 -5.897 1.686 1.00 84.25 116 VAL A CA 1
ATOM 913 C C . VAL A 1 116 ? 8.781 -6.777 2.792 1.00 84.25 116 VAL A C 1
ATOM 915 O O . VAL A 1 116 ? 8.044 -7.224 3.673 1.00 84.25 116 VAL A O 1
ATOM 918 N N . THR A 1 117 ? 10.098 -6.973 2.797 1.00 87.25 117 THR A N 1
ATOM 919 C CA . THR A 1 117 ? 10.806 -7.744 3.826 1.00 87.25 117 THR A CA 1
ATOM 920 C C . THR A 1 117 ? 10.699 -7.097 5.208 1.00 87.25 117 THR A C 1
ATOM 922 O O . THR A 1 117 ? 10.478 -7.803 6.190 1.00 87.25 117 THR A O 1
ATOM 925 N N . ILE A 1 118 ? 10.758 -5.764 5.297 1.00 87.94 118 ILE A N 1
ATOM 926 C CA . ILE A 1 118 ? 10.590 -5.026 6.563 1.00 87.94 118 ILE A CA 1
ATOM 927 C C . ILE A 1 118 ? 9.159 -5.149 7.105 1.00 87.94 118 ILE A C 1
ATOM 929 O O . ILE A 1 118 ? 8.963 -5.309 8.309 1.00 87.94 118 ILE A O 1
ATOM 933 N N . TYR A 1 119 ? 8.145 -5.0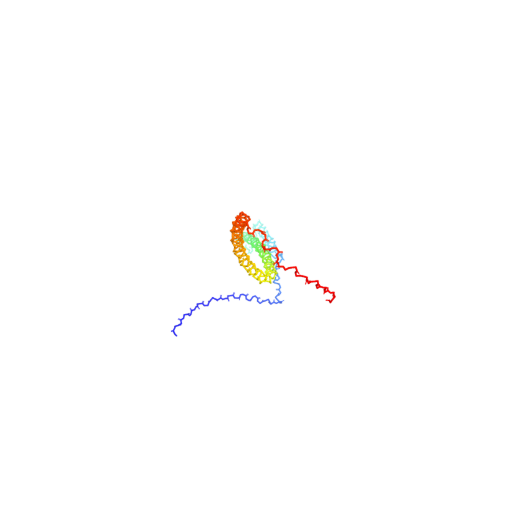81 6.238 1.00 82.69 119 TYR A N 1
ATOM 934 C CA . TYR A 1 119 ? 6.748 -5.064 6.684 1.00 82.69 119 TYR A CA 1
ATOM 935 C C . TYR A 1 119 ? 6.139 -6.451 6.908 1.00 82.69 119 TYR A C 1
ATOM 937 O O . TYR A 1 119 ? 5.231 -6.589 7.730 1.00 82.69 119 TYR A O 1
ATOM 945 N N . ARG A 1 120 ? 6.632 -7.495 6.230 1.00 85.19 120 ARG A N 1
ATOM 946 C CA . ARG A 1 120 ? 6.091 -8.863 6.332 1.00 85.19 120 ARG A CA 1
ATOM 947 C C . ARG A 1 120 ? 5.996 -9.385 7.782 1.00 85.19 120 ARG A C 1
ATOM 949 O O . ARG A 1 120 ? 4.942 -9.923 8.124 1.00 85.19 120 ARG A O 1
ATOM 956 N N . PRO A 1 121 ? 6.994 -9.196 8.669 1.00 85.25 121 PRO A N 1
ATOM 957 C CA . PRO A 1 121 ? 6.915 -9.652 10.060 1.00 85.25 121 PRO A CA 1
ATOM 958 C C . PRO A 1 121 ? 5.895 -8.894 10.926 1.00 85.25 121 PRO A C 1
ATOM 960 O O . PRO A 1 121 ? 5.490 -9.400 11.971 1.00 85.25 121 PRO A O 1
ATOM 963 N N . LEU A 1 122 ? 5.464 -7.694 10.518 1.00 88.12 122 LEU A N 1
ATOM 964 C CA . LEU A 1 122 ? 4.539 -6.856 11.294 1.00 88.12 122 LEU A CA 1
ATOM 965 C C . LEU A 1 122 ? 3.070 -7.275 11.117 1.00 88.12 122 LEU A C 1
ATOM 967 O O . LEU A 1 122 ? 2.251 -7.059 12.014 1.00 88.12 122 LEU A O 1
ATOM 971 N N . VAL A 1 123 ? 2.726 -7.912 9.992 1.00 87.19 123 VAL A N 1
ATOM 972 C CA . VAL A 1 123 ? 1.343 -8.289 9.635 1.00 87.19 123 VAL A CA 1
ATOM 973 C C . VAL A 1 123 ? 0.669 -9.195 10.685 1.00 87.19 123 VAL A C 1
ATOM 975 O O . VAL A 1 123 ? -0.473 -8.910 11.073 1.00 87.19 123 VAL A O 1
ATOM 978 N N . PRO A 1 124 ? 1.327 -10.240 11.229 1.00 87.38 124 PRO A N 1
ATOM 979 C CA . PRO A 1 124 ? 0.732 -11.051 12.290 1.00 87.38 124 PRO A CA 1
ATOM 980 C C . PRO A 1 124 ? 0.480 -10.258 13.578 1.00 87.38 124 PRO A C 1
ATOM 982 O O . PRO A 1 124 ? -0.548 -10.453 14.228 1.00 87.38 124 PRO A O 1
ATOM 985 N N . GLY A 1 125 ? 1.386 -9.342 13.942 1.00 85.81 125 GLY A N 1
ATOM 986 C CA . GLY A 1 125 ? 1.243 -8.483 15.122 1.00 85.81 125 GLY A CA 1
ATOM 987 C C . GLY A 1 125 ? 0.043 -7.542 15.011 1.00 85.81 125 GLY A C 1
ATOM 988 O O . GLY A 1 125 ? -0.769 -7.464 15.933 1.00 85.81 125 GLY A O 1
ATOM 989 N N . LEU A 1 126 ? -0.129 -6.913 13.845 1.00 88.06 126 LEU A N 1
ATOM 990 C CA . LEU A 1 126 ? -1.294 -6.081 13.520 1.00 88.06 126 LEU A CA 1
ATOM 991 C C . LEU A 1 126 ? -2.607 -6.867 13.617 1.00 88.06 126 LEU A C 1
ATOM 993 O O . LEU A 1 126 ? -3.582 -6.389 14.194 1.00 88.06 126 LEU A O 1
ATOM 997 N N . THR A 1 127 ? -2.624 -8.100 13.108 1.00 87.44 127 THR A N 1
ATOM 998 C CA . THR A 1 127 ? -3.813 -8.966 13.154 1.00 87.44 127 THR A CA 1
ATOM 999 C C . THR A 1 127 ? -4.173 -9.351 14.590 1.00 87.44 127 THR A C 1
ATOM 1001 O O . THR A 1 127 ? -5.334 -9.247 14.987 1.00 87.44 127 THR A O 1
ATOM 1004 N N . LYS A 1 128 ? -3.174 -9.727 15.402 1.00 90.56 128 LYS A N 1
ATOM 1005 C CA . LYS A 1 128 ? -3.363 -10.021 16.831 1.00 90.56 128 LYS A CA 1
ATOM 1006 C C . LYS A 1 128 ? -3.883 -8.804 17.589 1.00 90.56 128 LYS A C 1
ATOM 1008 O O . LYS A 1 128 ? -4.831 -8.938 18.357 1.00 90.56 128 LYS A O 1
ATOM 1013 N N . SER A 1 129 ? -3.299 -7.628 17.358 1.00 92.31 129 SER A N 1
ATOM 1014 C CA . SER A 1 129 ? -3.734 -6.378 17.989 1.00 92.31 129 SER A CA 1
ATOM 1015 C C . SER A 1 129 ? -5.181 -6.037 17.624 1.00 92.31 129 SER A C 1
ATOM 1017 O O . SER A 1 129 ? -5.987 -5.762 18.510 1.00 92.31 129 SER A O 1
ATOM 1019 N N . LYS A 1 130 ? -5.555 -6.165 16.346 1.00 94.06 130 LYS A N 1
ATOM 1020 C CA . LYS A 1 130 ? -6.935 -5.958 15.888 1.00 94.06 130 LYS A CA 1
ATOM 1021 C C . LYS A 1 130 ? -7.927 -6.896 16.584 1.00 94.06 130 LYS A C 1
ATOM 1023 O O . LYS A 1 130 ? -8.997 -6.450 16.987 1.00 94.06 130 LYS A O 1
ATOM 1028 N N . ALA A 1 131 ? -7.570 -8.170 16.756 1.00 91.50 131 ALA A N 1
ATOM 1029 C CA . ALA A 1 131 ? -8.405 -9.124 17.485 1.00 91.50 131 ALA A CA 1
ATOM 1030 C C . ALA A 1 131 ? -8.566 -8.735 18.967 1.00 91.50 131 ALA A C 1
ATOM 1032 O O . ALA A 1 131 ? -9.683 -8.748 19.476 1.00 91.50 131 ALA A O 1
ATOM 1033 N N . HIS A 1 132 ? -7.483 -8.316 19.634 1.00 94.50 132 HIS A N 1
ATOM 1034 C CA . HIS A 1 132 ? -7.539 -7.850 21.028 1.00 94.50 132 HIS A CA 1
ATOM 1035 C C . HIS A 1 132 ? -8.437 -6.621 21.190 1.00 94.50 132 HIS A C 1
ATOM 1037 O O . HIS A 1 132 ? -9.220 -6.558 22.132 1.00 94.50 132 HIS A O 1
ATOM 1043 N N . ILE A 1 133 ? -8.376 -5.669 20.254 1.00 95.38 133 ILE A N 1
ATOM 1044 C CA . ILE A 1 133 ? -9.267 -4.500 20.257 1.00 95.38 133 ILE A CA 1
ATOM 1045 C C . ILE A 1 133 ? -10.736 -4.938 20.186 1.00 95.38 133 ILE A C 1
ATOM 1047 O O . ILE A 1 133 ? -11.558 -4.410 20.930 1.00 95.38 133 ILE A O 1
ATOM 1051 N N . GLY A 1 134 ? -11.063 -5.926 19.347 1.00 95.25 134 GLY A N 1
ATOM 1052 C CA . GLY A 1 134 ? -12.421 -6.471 19.261 1.00 95.25 134 GLY A CA 1
ATOM 1053 C C . GLY A 1 134 ? -12.904 -7.098 20.574 1.00 95.25 134 GLY A C 1
ATOM 1054 O O . GLY A 1 134 ? -14.048 -6.880 20.968 1.00 95.25 134 GLY A O 1
ATOM 1055 N N . VAL A 1 135 ? -12.030 -7.818 21.287 1.00 96.19 135 VAL A N 1
ATOM 1056 C CA . VAL A 1 135 ? -12.347 -8.381 22.613 1.00 96.19 135 VAL A CA 1
ATOM 1057 C C . VAL A 1 135 ? -12.640 -7.270 23.623 1.00 96.19 135 VAL A C 1
ATOM 1059 O O . VAL A 1 135 ? -13.696 -7.285 24.251 1.00 96.19 135 VAL A O 1
ATOM 1062 N N . LEU A 1 136 ? -11.763 -6.264 23.717 1.00 96.44 136 LEU A N 1
ATOM 1063 C CA . LEU A 1 136 ? -11.945 -5.135 24.638 1.00 96.44 136 LEU A CA 1
ATOM 1064 C C . LEU A 1 136 ? -13.235 -4.356 24.351 1.00 96.44 136 LEU A C 1
ATOM 1066 O O . LEU A 1 136 ? -13.916 -3.917 25.274 1.00 96.44 136 LEU A O 1
ATOM 1070 N N . GLN A 1 137 ? -13.606 -4.199 23.079 1.00 96.81 137 GLN A N 1
ATOM 1071 C CA . GLN A 1 137 ? -14.875 -3.573 22.703 1.00 96.81 137 GLN A CA 1
ATOM 1072 C C . GLN A 1 137 ? -16.083 -4.369 23.217 1.00 96.81 137 GLN A C 1
ATOM 1074 O O . GLN A 1 137 ? -17.021 -3.770 23.742 1.00 96.81 137 GLN A O 1
ATOM 1079 N N . GLY A 1 138 ? -16.048 -5.702 23.124 1.00 96.62 138 GLY A N 1
ATOM 1080 C CA . GLY A 1 138 ? -17.090 -6.566 23.684 1.00 96.62 138 GLY A CA 1
ATOM 1081 C C . GLY A 1 138 ? -17.191 -6.459 25.208 1.00 96.62 138 GLY A C 1
ATOM 1082 O O . GLY A 1 138 ? -18.288 -6.314 25.746 1.00 96.62 138 GLY A O 1
ATOM 1083 N N . GLU A 1 139 ? -16.054 -6.458 25.906 1.00 97.38 139 GLU A N 1
ATOM 1084 C CA . GLU A 1 139 ? -16.006 -6.279 27.364 1.00 97.38 139 GLU A CA 1
ATOM 1085 C C . GLU A 1 139 ? -16.577 -4.921 27.801 1.00 97.38 139 GLU A C 1
ATOM 1087 O O . GLU A 1 139 ? -17.334 -4.849 28.770 1.00 97.38 139 GLU A O 1
ATOM 1092 N N . ILE A 1 140 ? -16.283 -3.848 27.059 1.00 97.81 140 ILE A N 1
ATOM 1093 C CA . ILE A 1 140 ? -16.829 -2.510 27.327 1.00 97.81 140 ILE A CA 1
ATOM 1094 C C . ILE A 1 140 ? -18.359 -2.501 27.230 1.00 97.81 140 ILE A C 1
ATOM 1096 O O . ILE A 1 140 ? -19.017 -1.914 28.092 1.00 97.81 140 ILE A O 1
ATOM 1100 N N . GLU A 1 141 ? -18.943 -3.145 26.219 1.00 97.56 141 GLU A N 1
ATOM 1101 C CA . GLU A 1 141 ? -20.403 -3.216 26.078 1.00 97.56 141 GLU A CA 1
ATOM 1102 C C . GLU A 1 141 ? -21.056 -4.038 27.197 1.00 97.56 141 GLU A C 1
ATOM 1104 O O . GLU A 1 141 ? -22.084 -3.631 27.745 1.00 97.56 141 GLU A O 1
ATOM 1109 N N . LEU A 1 142 ? -20.424 -5.136 27.627 1.00 97.81 142 LEU A N 1
ATOM 1110 C CA . LEU A 1 142 ? -20.891 -5.908 28.783 1.00 97.81 142 LEU A CA 1
ATOM 1111 C C . LEU A 1 142 ? -20.877 -5.074 30.070 1.00 97.81 142 LEU A C 1
ATOM 1113 O O . LEU A 1 142 ? -21.859 -5.073 30.816 1.00 97.81 142 LEU A O 1
ATOM 1117 N N . ILE A 1 143 ? -19.800 -4.322 30.317 1.00 97.94 143 ILE A N 1
ATOM 1118 C CA . ILE A 1 143 ? -19.687 -3.441 31.489 1.00 97.94 143 ILE A CA 1
ATOM 1119 C C . ILE A 1 143 ? -20.750 -2.338 31.446 1.00 97.94 143 ILE A C 1
ATOM 1121 O O . ILE A 1 143 ? -21.376 -2.058 32.470 1.00 97.94 143 ILE A O 1
ATOM 1125 N N . LYS A 1 144 ? -20.999 -1.731 30.279 1.00 97.94 144 LYS A N 1
ATOM 1126 C CA . LYS A 1 144 ? -22.075 -0.740 30.114 1.00 97.94 144 LYS A CA 1
ATOM 1127 C C . LYS A 1 144 ? -23.442 -1.334 30.452 1.00 97.94 144 LYS A C 1
ATOM 1129 O O . LYS A 1 144 ? -24.197 -0.714 31.200 1.00 97.94 144 LYS A O 1
ATOM 1134 N N . GLY A 1 145 ? -23.742 -2.533 29.952 1.00 97.81 145 GLY A N 1
ATOM 1135 C CA . GLY A 1 145 ? -24.991 -3.233 30.255 1.00 97.81 145 GLY A CA 1
ATOM 1136 C C . GLY A 1 145 ? -25.144 -3.538 31.747 1.00 97.81 145 GLY A C 1
ATOM 1137 O O . GLY A 1 145 ? -26.180 -3.237 32.342 1.00 97.81 145 GLY A O 1
ATOM 1138 N N . ALA A 1 146 ? -24.094 -4.064 32.383 1.00 97.88 146 ALA A N 1
ATOM 1139 C CA . ALA A 1 146 ? -24.087 -4.342 33.818 1.00 97.88 146 ALA A CA 1
ATOM 1140 C C . ALA A 1 146 ? -24.267 -3.066 34.657 1.00 97.88 146 ALA A C 1
ATOM 1142 O O . ALA A 1 146 ? -25.036 -3.058 35.619 1.00 97.88 146 ALA A O 1
ATOM 1143 N N . LYS A 1 147 ? -23.612 -1.967 34.264 1.00 98.00 147 LYS A N 1
ATOM 1144 C CA . LYS A 1 147 ? -23.766 -0.658 34.905 1.00 98.00 147 LYS A CA 1
ATOM 1145 C C . LYS A 1 147 ? -25.216 -0.173 34.846 1.00 98.00 147 LYS A C 1
ATOM 1147 O O . LYS A 1 147 ? -25.752 0.212 35.879 1.00 98.00 147 LYS A O 1
ATOM 1152 N N . MET A 1 148 ? -25.862 -0.254 33.683 1.00 98.06 148 MET A N 1
ATOM 1153 C CA . MET A 1 148 ? -27.260 0.162 33.519 1.00 98.06 148 MET A CA 1
ATOM 1154 C C . MET A 1 148 ? -28.212 -0.659 34.404 1.00 98.06 148 MET A C 1
ATOM 1156 O O . MET A 1 148 ? -29.121 -0.109 35.024 1.00 98.06 148 MET A O 1
ATOM 1160 N N . GLN A 1 149 ? -27.983 -1.971 34.529 1.00 97.56 149 GLN A N 1
ATOM 1161 C CA . GLN A 1 149 ? -28.774 -2.805 35.441 1.00 97.56 149 GLN A CA 1
ATOM 1162 C C . GLN A 1 149 ? -28.565 -2.436 36.914 1.00 97.56 149 GLN A C 1
ATOM 1164 O O . GLN A 1 149 ? -29.514 -2.466 37.698 1.00 97.56 149 GLN A O 1
ATOM 1169 N N . LEU A 1 150 ? -27.332 -2.111 37.308 1.00 98.12 150 LEU A N 1
ATOM 1170 C CA . LEU A 1 150 ? -27.040 -1.667 38.670 1.00 98.12 150 LEU A CA 1
ATOM 1171 C C . LEU A 1 150 ? -27.686 -0.315 38.973 1.00 98.12 150 LEU A C 1
ATOM 1173 O O . LEU A 1 150 ? -28.248 -0.159 40.052 1.00 98.12 150 LEU A O 1
ATOM 1177 N N . GLU A 1 151 ? -27.659 0.628 38.032 1.00 98.06 151 GLU A N 1
ATOM 1178 C CA . GLU A 1 151 ? -28.348 1.917 38.163 1.00 98.06 151 GLU A CA 1
ATOM 1179 C C . GLU A 1 151 ? -29.852 1.716 38.389 1.00 98.06 151 GLU A C 1
ATOM 1181 O O . GLU A 1 151 ? -30.399 2.249 39.354 1.00 98.06 151 GLU A O 1
ATOM 1186 N N . PHE A 1 152 ? -30.493 0.844 37.603 1.00 97.56 152 PHE A N 1
ATOM 1187 C CA . PHE A 1 152 ? -31.904 0.504 37.796 1.00 97.56 152 PHE A CA 1
ATOM 1188 C C . PHE A 1 152 ? -32.184 -0.085 39.189 1.00 97.56 152 PHE A C 1
ATOM 1190 O O . PHE A 1 152 ? -33.124 0.328 39.866 1.00 97.56 152 PHE A O 1
ATOM 1197 N N . LYS A 1 153 ? -31.343 -1.018 39.659 1.00 97.88 153 LYS A N 1
ATOM 1198 C CA . LYS A 1 153 ? -31.477 -1.599 41.008 1.00 97.88 153 LYS A CA 1
ATOM 1199 C C . LYS A 1 153 ? -31.279 -0.566 42.116 1.00 97.88 153 LYS A C 1
ATOM 1201 O O . LYS A 1 153 ? -31.952 -0.638 43.139 1.00 97.88 153 LYS A O 1
ATOM 1206 N N . ILE A 1 154 ? -30.361 0.381 41.936 1.00 98.19 154 ILE A N 1
ATOM 1207 C CA . ILE A 1 154 ? -30.141 1.468 42.895 1.00 98.19 154 ILE A CA 1
ATOM 1208 C C . ILE A 1 154 ? -31.391 2.345 42.995 1.00 98.19 154 ILE A C 1
ATOM 1210 O O . ILE A 1 154 ? -31.790 2.711 44.100 1.00 98.19 154 ILE A O 1
ATOM 1214 N N . ASP A 1 155 ? -32.020 2.672 41.869 1.00 98.12 155 ASP A N 1
ATOM 1215 C CA . ASP A 1 155 ? -33.226 3.498 41.863 1.00 98.12 155 ASP A CA 1
ATOM 1216 C C . ASP A 1 155 ? -34.437 2.782 42.473 1.00 98.12 155 ASP A C 1
ATOM 1218 O O . ASP A 1 155 ? -35.212 3.410 43.201 1.00 98.12 155 ASP A O 1
ATOM 1222 N N . GLU A 1 156 ? -34.544 1.467 42.271 1.00 98.06 156 GLU A N 1
ATOM 1223 C CA . GLU A 1 156 ? -35.530 0.618 42.943 1.00 98.06 156 GLU A CA 1
ATOM 1224 C C . GLU A 1 156 ? -35.342 0.631 44.467 1.00 98.06 156 GLU A C 1
ATOM 1226 O O . GLU A 1 156 ? -36.248 1.021 45.202 1.00 98.06 156 GLU A O 1
ATOM 1231 N N . LEU A 1 157 ? -34.133 0.332 44.951 1.00 98.06 157 LEU A N 1
ATOM 1232 C CA . LEU A 1 157 ? -33.825 0.352 46.386 1.00 98.06 157 LEU A CA 1
ATOM 1233 C C . LEU A 1 157 ? -34.069 1.732 47.011 1.00 98.06 157 LEU A C 1
ATOM 1235 O O . LEU A 1 157 ? -34.543 1.844 48.142 1.00 98.06 157 LEU A O 1
ATOM 1239 N N . ARG A 1 158 ? -33.784 2.813 46.274 1.00 98.12 158 ARG A N 1
ATOM 1240 C CA . ARG A 1 158 ? -34.102 4.180 46.714 1.00 98.12 158 ARG A CA 1
ATOM 1241 C C . ARG A 1 158 ? -35.605 4.403 46.867 1.00 98.12 158 ARG A C 1
ATOM 1243 O O . ARG A 1 158 ? -35.995 5.193 47.726 1.00 98.12 158 ARG A O 1
ATOM 1250 N N . ARG A 1 159 ? -36.443 3.777 46.035 1.00 98.00 159 ARG A N 1
ATOM 1251 C CA . ARG A 1 159 ? -37.906 3.837 46.159 1.00 98.00 159 ARG A CA 1
ATOM 1252 C C . ARG A 1 159 ? -38.378 3.054 47.376 1.00 98.00 159 ARG A C 1
ATOM 1254 O O . ARG A 1 159 ? -39.048 3.647 48.217 1.00 98.00 159 ARG A O 1
ATOM 1261 N N . GLU A 1 160 ? -37.956 1.801 47.509 1.00 97.75 160 GLU A N 1
ATOM 1262 C CA . GLU A 1 160 ? -38.301 0.951 48.655 1.00 97.75 160 GLU A CA 1
ATOM 1263 C C . GLU A 1 160 ? -37.909 1.615 49.985 1.00 97.75 160 GLU A C 1
ATOM 1265 O O . GLU A 1 160 ? -38.695 1.655 50.929 1.00 97.75 160 GLU A O 1
ATOM 1270 N N . MET A 1 161 ? -36.726 2.236 50.052 1.00 97.75 161 MET A N 1
ATOM 1271 C CA . MET A 1 161 ? -36.277 2.960 51.244 1.00 97.75 161 MET A CA 1
ATOM 1272 C C . MET A 1 161 ? -37.223 4.109 51.627 1.00 97.75 161 MET A C 1
ATOM 1274 O O . MET A 1 161 ? -37.510 4.292 52.810 1.00 97.75 161 MET A O 1
ATOM 1278 N N . ARG A 1 162 ? -37.736 4.871 50.649 1.00 97.69 162 ARG A N 1
ATOM 1279 C CA . ARG A 1 162 ? -38.707 5.951 50.908 1.00 97.69 162 ARG A CA 1
ATOM 1280 C C . ARG A 1 162 ? -40.033 5.404 51.432 1.00 97.69 162 ARG A C 1
ATOM 1282 O O . ARG A 1 162 ? -40.612 5.996 52.341 1.00 97.69 162 ARG A O 1
ATOM 1289 N N . GLU A 1 163 ? -40.497 4.281 50.891 1.00 97.62 163 GLU A N 1
ATOM 1290 C CA . GLU A 1 163 ? -41.725 3.617 51.343 1.00 97.62 163 GLU A CA 1
ATOM 1291 C C . GLU A 1 163 ? -41.590 3.108 52.782 1.00 97.62 163 GLU A C 1
ATOM 1293 O O . GLU A 1 163 ? -42.463 3.361 53.617 1.00 97.62 163 GLU A O 1
ATOM 1298 N N . VAL A 1 164 ? -40.460 2.473 53.111 1.00 97.81 164 VAL A N 1
ATOM 1299 C CA . VAL A 1 164 ? -40.150 2.036 54.480 1.00 97.81 164 VAL A CA 1
ATOM 1300 C C . VAL A 1 164 ? -40.085 3.228 55.434 1.00 97.81 164 VAL A C 1
ATOM 1302 O O . VAL A 1 164 ? -40.659 3.174 56.522 1.00 97.81 164 VAL A O 1
ATOM 1305 N N . GLU A 1 165 ? -39.439 4.327 55.038 1.00 97.81 165 GLU A N 1
ATOM 1306 C CA . GLU A 1 165 ? -39.363 5.540 55.859 1.00 97.81 165 GLU A CA 1
ATOM 1307 C C . GLU A 1 165 ? -40.757 6.133 56.131 1.00 97.81 165 GLU A C 1
ATOM 1309 O O . GLU A 1 165 ? -41.055 6.562 57.250 1.00 97.81 165 GLU A O 1
ATOM 1314 N N . GLN A 1 166 ? -41.637 6.129 55.128 1.00 97.31 166 GLN A N 1
ATOM 1315 C CA . GLN A 1 166 ? -43.012 6.605 55.262 1.00 97.31 166 GLN A CA 1
ATOM 1316 C C . GLN A 1 166 ? -43.852 5.690 56.165 1.00 97.31 166 GLN A C 1
ATOM 1318 O O . GLN A 1 166 ? -44.560 6.185 57.047 1.00 97.31 166 GLN A O 1
ATOM 1323 N N . SER A 1 167 ? -43.723 4.371 56.005 1.00 97.38 167 SER A N 1
ATOM 1324 C CA . SER A 1 167 ? -44.350 3.375 56.882 1.00 97.38 167 SER A CA 1
ATOM 1325 C C . SER A 1 167 ? -43.898 3.550 58.334 1.00 97.38 167 SER A C 1
ATOM 1327 O O . SER A 1 167 ? -44.724 3.645 59.243 1.00 97.38 167 SER A O 1
ATOM 1329 N N . TYR A 1 168 ? -42.592 3.728 58.559 1.00 97.75 168 TYR A N 1
ATOM 1330 C CA . TYR A 1 168 ? -42.042 3.969 59.890 1.00 97.75 168 TYR A CA 1
ATOM 1331 C C . TYR A 1 168 ? -42.611 5.238 60.536 1.00 97.75 168 TYR A C 1
ATO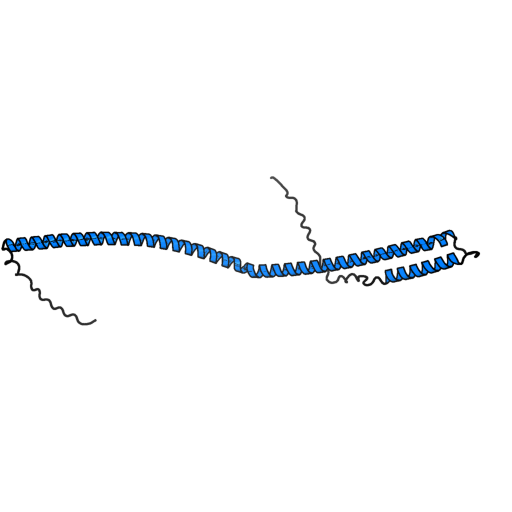M 1333 O O . TYR A 1 168 ? -43.008 5.206 61.701 1.00 97.75 168 TYR A O 1
ATOM 1341 N N . LYS A 1 169 ? -42.709 6.351 59.793 1.00 97.44 169 LYS A N 1
ATOM 1342 C CA . LYS A 1 169 ? -43.332 7.593 60.290 1.00 97.44 169 LYS A CA 1
ATOM 1343 C C . LYS A 1 169 ? -44.798 7.380 60.682 1.00 97.44 169 LYS A C 1
ATOM 1345 O O . LYS A 1 169 ? -45.215 7.889 61.720 1.00 97.44 169 LYS A O 1
ATOM 1350 N N . SER A 1 170 ? -45.553 6.609 59.897 1.00 97.50 170 SER A N 1
ATOM 1351 C CA . SER A 1 170 ? -46.952 6.275 60.193 1.00 97.50 170 SER A CA 1
ATOM 1352 C C . SER A 1 170 ? -47.090 5.430 61.464 1.00 97.50 170 SER A C 1
ATOM 1354 O O . SER A 1 170 ? -47.829 5.812 62.370 1.00 97.50 170 SER A O 1
ATOM 1356 N N . ILE A 1 171 ? -46.316 4.346 61.586 1.00 96.94 171 ILE A N 1
ATOM 1357 C CA . ILE A 1 171 ? -46.304 3.478 62.777 1.00 96.94 171 ILE A CA 1
ATOM 1358 C C . ILE A 1 171 ? -45.896 4.275 64.018 1.00 96.94 171 ILE A C 1
ATOM 1360 O O . ILE A 1 171 ? -46.500 4.139 65.082 1.00 96.94 171 ILE A O 1
ATOM 1364 N N . LYS A 1 172 ? -44.887 5.143 63.887 1.00 97.25 172 LYS A N 1
ATOM 1365 C CA . LYS A 1 172 ? -44.442 6.022 64.969 1.00 97.25 172 LYS A CA 1
ATOM 1366 C C . LYS A 1 172 ? -45.583 6.921 65.453 1.00 97.25 172 LYS A C 1
ATOM 1368 O O . LYS A 1 172 ? -45.818 6.984 66.654 1.00 97.25 172 LYS A O 1
ATOM 1373 N N . ALA A 1 173 ? -46.311 7.554 64.531 1.00 96.44 173 ALA A N 1
ATOM 1374 C CA . ALA A 1 173 ? -47.456 8.402 64.857 1.00 96.44 173 ALA A CA 1
ATOM 1375 C C . ALA A 1 173 ? -48.601 7.616 65.524 1.00 96.44 173 ALA A C 1
ATOM 1377 O O . ALA A 1 173 ? -49.153 8.077 66.518 1.00 96.44 173 ALA A O 1
ATOM 1378 N N . GLN A 1 174 ? -48.918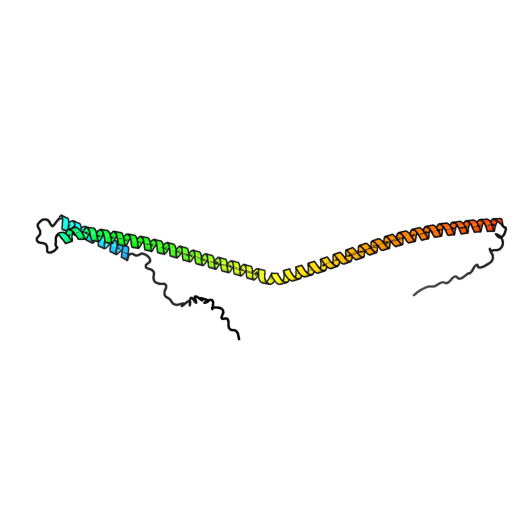 6.411 65.034 1.00 95.94 174 GLN A N 1
ATOM 1379 C CA . GLN A 1 174 ? -49.922 5.531 65.650 1.00 95.94 174 GLN A CA 1
ATOM 1380 C C . GLN A 1 174 ? -49.542 5.142 67.080 1.00 95.94 174 GLN A C 1
ATOM 1382 O O . GLN A 1 174 ? -50.362 5.237 67.989 1.00 95.94 174 GLN A O 1
ATOM 1387 N N . ARG A 1 175 ? -48.285 4.744 67.297 1.00 96.06 175 ARG A N 1
ATOM 1388 C CA . ARG A 1 175 ? -47.768 4.425 68.630 1.00 96.06 175 ARG A CA 1
ATOM 1389 C C . ARG A 1 175 ? -47.846 5.634 69.562 1.00 96.06 175 ARG A C 1
ATOM 1391 O O . ARG A 1 175 ? -48.255 5.479 70.707 1.00 96.06 175 ARG A O 1
ATOM 1398 N N . ASP A 1 176 ? -47.445 6.811 69.091 1.00 95.31 176 ASP A N 1
ATOM 1399 C CA . ASP A 1 176 ? -47.474 8.035 69.897 1.00 95.31 176 ASP A CA 1
ATOM 1400 C C . ASP A 1 176 ? -48.926 8.418 70.266 1.00 95.31 176 ASP A C 1
ATOM 1402 O O . ASP A 1 176 ? -49.179 8.796 71.409 1.00 95.31 176 ASP A O 1
ATOM 1406 N N . SER A 1 177 ? -49.890 8.211 69.356 1.00 95.06 177 SER A N 1
ATOM 1407 C CA . SER A 1 177 ? -51.332 8.360 69.623 1.00 95.06 177 SER A CA 1
ATOM 1408 C C . SER A 1 177 ? -51.837 7.374 70.682 1.00 95.06 177 SER A C 1
ATOM 1410 O O . SER A 1 177 ? -52.432 7.788 71.673 1.00 95.06 177 SER A O 1
ATOM 1412 N N . LEU A 1 178 ? -51.548 6.077 70.521 1.00 94.19 178 LEU A N 1
ATOM 1413 C CA . LEU A 1 178 ? -51.949 5.036 71.478 1.00 94.19 178 LEU A CA 1
ATOM 1414 C C . LEU A 1 178 ? -51.355 5.273 72.869 1.00 94.19 178 LEU A C 1
ATOM 1416 O O . LEU A 1 178 ? -52.014 5.037 73.878 1.00 94.19 178 LEU A O 1
ATOM 1420 N N . LYS A 1 179 ? -50.109 5.755 72.935 1.00 93.31 179 LYS A N 1
ATOM 1421 C CA . LYS A 1 179 ? -49.469 6.117 74.201 1.00 93.31 179 LYS A CA 1
ATOM 1422 C C . LYS A 1 179 ? -50.241 7.236 74.910 1.00 93.31 179 LYS A C 1
ATOM 1424 O O . LYS A 1 179 ? -50.496 7.118 76.105 1.00 93.31 179 LYS A O 1
ATOM 1429 N N . ALA A 1 180 ? -50.645 8.276 74.179 1.00 91.56 180 ALA A N 1
ATOM 1430 C CA . ALA A 1 180 ? -51.439 9.370 74.733 1.00 91.56 180 ALA A CA 1
ATOM 1431 C C . ALA A 1 180 ? -52.832 8.906 75.207 1.00 91.56 180 ALA A C 1
ATOM 1433 O O . ALA A 1 180 ? -53.285 9.320 76.273 1.00 91.56 180 ALA A O 1
ATOM 1434 N N . GLU A 1 181 ? -53.495 8.014 74.464 1.00 91.31 181 GLU A N 1
ATOM 1435 C CA . GLU A 1 181 ? -54.774 7.412 74.878 1.00 91.31 181 GLU A CA 1
ATOM 1436 C C . GLU A 1 181 ? -54.634 6.586 76.170 1.00 91.31 181 GLU A C 1
ATOM 1438 O O . GLU A 1 181 ? -55.468 6.691 77.071 1.00 91.31 181 GLU A O 1
ATOM 1443 N N . LEU A 1 182 ? -53.554 5.808 76.304 1.00 88.88 182 LEU A N 1
ATOM 1444 C CA . LEU A 1 182 ? -53.276 5.007 77.501 1.00 88.88 182 LEU A CA 1
ATOM 1445 C C . LEU A 1 182 ? -53.043 5.883 78.746 1.00 88.88 182 LEU A C 1
ATOM 1447 O O . LEU A 1 182 ? -53.503 5.551 79.843 1.00 88.88 182 LEU A O 1
ATOM 1451 N N . GLU A 1 183 ? -52.341 7.005 78.574 1.00 88.44 183 GLU A N 1
ATOM 1452 C CA . GLU A 1 183 ? -52.131 8.006 79.624 1.00 88.44 183 GLU A CA 1
ATOM 1453 C C . GLU A 1 183 ? -53.462 8.657 80.052 1.00 88.44 183 GLU A C 1
ATOM 1455 O O . GLU A 1 183 ? -53.695 8.825 81.250 1.00 88.44 183 GLU A O 1
ATOM 1460 N N . GLN A 1 184 ? -54.377 8.937 79.112 1.00 82.38 184 GLN A N 1
ATOM 1461 C CA . GLN A 1 184 ? -55.711 9.485 79.407 1.00 82.38 184 GLN A CA 1
ATOM 1462 C C . GLN A 1 184 ? -56.642 8.501 80.130 1.00 82.38 184 GLN A C 1
ATOM 1464 O O . GLN A 1 184 ? -57.412 8.921 80.993 1.00 82.38 184 GLN A O 1
ATOM 1469 N N . LEU A 1 185 ? -56.569 7.200 79.826 1.00 80.56 185 LEU A N 1
ATOM 1470 C CA . LEU A 1 185 ? -57.352 6.165 80.519 1.00 80.56 185 LEU A CA 1
ATOM 1471 C C . LEU A 1 185 ? -56.839 5.839 81.939 1.00 80.56 185 LEU A C 1
ATOM 1473 O O . LEU A 1 185 ? -57.412 4.983 82.611 1.00 80.56 185 LEU A O 1
ATOM 1477 N N . GLY A 1 186 ? -55.784 6.507 82.421 1.00 60.72 186 GLY A N 1
ATOM 1478 C CA . GLY A 1 186 ? -55.290 6.355 83.794 1.00 60.72 186 GLY A CA 1
ATOM 1479 C C . GLY A 1 186 ? -54.423 5.113 84.039 1.00 60.72 186 GLY A C 1
ATOM 1480 O O . GLY A 1 186 ? -54.120 4.800 85.188 1.00 60.72 186 GLY A O 1
ATOM 1481 N N . PHE A 1 187 ? -53.971 4.418 82.989 1.00 56.00 187 PHE A N 1
ATOM 1482 C CA . PHE A 1 187 ? -53.089 3.243 83.106 1.00 56.00 187 PHE A CA 1
ATOM 1483 C C . PHE A 1 187 ? -51.591 3.591 83.210 1.00 56.00 187 PHE A C 1
ATOM 1485 O O . PHE A 1 187 ? -50.758 2.698 83.371 1.00 56.00 187 PHE A O 1
ATOM 1492 N N . GLY A 1 188 ? -51.228 4.877 83.169 1.00 51.31 188 GLY A N 1
ATOM 1493 C CA . GLY A 1 188 ? -49.837 5.351 83.173 1.00 51.31 188 GLY A CA 1
ATOM 1494 C C . GLY A 1 188 ? -49.020 5.065 84.443 1.00 51.31 188 GLY A C 1
ATOM 1495 O O . GLY A 1 188 ? -47.813 5.272 84.431 1.00 51.31 188 GLY A O 1
ATOM 1496 N N . ALA A 1 189 ? -49.629 4.571 85.526 1.00 52.81 189 ALA A N 1
ATOM 1497 C CA . ALA A 1 189 ? -48.943 4.344 86.805 1.00 52.81 189 ALA A CA 1
ATOM 1498 C C . ALA A 1 189 ? -48.499 2.887 87.070 1.00 52.81 189 ALA A C 1
ATOM 1500 O O . ALA A 1 189 ? -47.908 2.629 88.114 1.00 52.81 189 ALA A O 1
ATOM 1501 N N . ILE A 1 190 ? -48.782 1.920 86.182 1.00 52.94 190 ILE A N 1
ATOM 1502 C CA . ILE A 1 190 ? -48.629 0.481 86.516 1.00 52.94 190 ILE A CA 1
ATOM 1503 C C . ILE A 1 190 ? -47.404 -0.192 85.858 1.00 52.94 190 ILE A C 1
ATOM 1505 O O . ILE A 1 190 ? -46.999 -1.269 86.288 1.00 52.94 190 ILE A O 1
ATOM 1509 N N . LEU A 1 191 ? -46.747 0.423 84.868 1.00 51.91 191 LEU A N 1
ATOM 1510 C CA . LEU A 1 191 ? -45.707 -0.253 84.066 1.00 51.91 191 LEU A CA 1
ATOM 1511 C C . LEU A 1 191 ? -44.249 0.154 84.355 1.00 51.91 191 LEU A C 1
ATOM 1513 O O . LEU A 1 191 ? -43.370 -0.229 83.590 1.00 51.91 191 LEU A O 1
ATOM 1517 N N . ASP A 1 192 ? -43.961 0.851 85.458 1.00 45.41 192 ASP A N 1
ATOM 1518 C CA . ASP A 1 192 ? -42.576 1.227 85.824 1.00 45.41 192 ASP A CA 1
ATOM 1519 C C . ASP A 1 192 ? -41.868 0.203 86.739 1.00 45.41 192 ASP A C 1
ATOM 1521 O O . ASP A 1 192 ? -40.840 0.471 87.356 1.00 45.41 192 ASP A O 1
ATOM 1525 N N . LEU A 1 193 ? -42.405 -1.016 86.828 1.00 50.34 193 LEU A N 1
ATOM 1526 C CA . LEU A 1 193 ? -41.823 -2.114 87.599 1.00 50.34 193 LEU A CA 1
ATOM 1527 C C . LEU A 1 193 ? -41.580 -3.324 86.702 1.00 50.34 193 LEU A C 1
ATOM 1529 O O . LEU A 1 193 ? -42.404 -4.234 86.658 1.00 50.34 193 LEU A O 1
ATOM 1533 N N . SER A 1 194 ? -40.437 -3.342 86.009 1.00 42.91 194 SER A N 1
ATOM 1534 C CA . SER A 1 194 ? -39.583 -4.536 85.829 1.00 42.91 194 SER A CA 1
ATOM 1535 C C . SER A 1 194 ? -38.603 -4.363 84.671 1.00 42.91 194 SER A C 1
ATOM 1537 O O . SER A 1 194 ? -38.919 -4.641 83.520 1.00 42.91 194 SER A O 1
ATOM 1539 N N . THR A 1 195 ? -37.371 -3.968 84.981 1.00 48.97 195 THR A N 1
ATOM 1540 C CA . THR A 1 195 ? -36.160 -4.808 84.857 1.00 48.97 195 THR A CA 1
ATOM 1541 C C . THR A 1 195 ? -34.932 -3.915 84.728 1.00 48.97 195 THR A C 1
ATOM 1543 O O . THR A 1 195 ? -34.360 -3.705 83.662 1.00 48.97 195 THR A O 1
ATOM 1546 N N . GLU A 1 196 ? -34.479 -3.428 85.879 1.00 40.44 196 GLU A N 1
ATOM 1547 C CA . GLU A 1 196 ? -33.123 -2.931 86.058 1.00 40.44 196 GLU A CA 1
ATOM 1548 C C . GLU A 1 196 ? -32.166 -4.137 86.037 1.00 40.44 196 GLU A C 1
ATOM 1550 O O . GLU A 1 196 ? -31.774 -4.712 87.052 1.00 40.44 196 GLU A O 1
ATOM 1555 N N . GLY A 1 197 ? -31.876 -4.601 84.822 1.00 40.09 197 GLY A N 1
ATOM 1556 C CA . GLY A 1 197 ? -30.968 -5.699 84.525 1.00 40.09 197 GLY A CA 1
ATOM 1557 C C . GLY A 1 197 ? -29.518 -5.236 84.544 1.00 40.09 197 GLY A C 1
ATOM 1558 O O . GLY A 1 197 ? -28.907 -5.003 83.504 1.00 40.09 197 GLY A O 1
ATOM 1559 N N . SER A 1 198 ? -28.960 -5.133 85.747 1.00 52.34 198 SER A N 1
ATOM 1560 C CA . SER A 1 198 ? -27.520 -5.105 86.001 1.00 52.34 198 SER A CA 1
ATOM 1561 C C . SER A 1 198 ? -26.807 -6.251 85.266 1.00 52.34 198 SER A C 1
ATOM 1563 O O . SER A 1 198 ? -27.039 -7.426 85.547 1.00 52.34 198 SER A O 1
ATOM 1565 N N . SER A 1 199 ? -25.907 -5.925 84.334 1.00 47.31 199 SER A N 1
ATOM 1566 C CA . SER A 1 199 ? -24.845 -6.833 83.876 1.00 47.31 199 SER A CA 1
ATOM 1567 C C . SER A 1 199 ? -23.675 -6.061 83.274 1.00 47.31 199 SER A C 1
ATOM 1569 O O . SER A 1 199 ? -23.509 -5.902 82.068 1.00 47.31 199 SER A O 1
ATOM 1571 N N . LYS A 1 200 ? -22.807 -5.606 84.177 1.00 46.22 200 LYS A N 1
ATOM 1572 C CA . LYS A 1 200 ? -21.461 -5.111 83.898 1.00 46.22 200 LYS A CA 1
ATOM 1573 C C . LYS A 1 200 ? -20.560 -6.294 83.517 1.00 46.22 200 LYS A C 1
ATOM 1575 O O . LYS A 1 200 ? -19.961 -6.911 84.393 1.00 46.22 200 LYS A O 1
ATOM 1580 N N . LYS A 1 201 ? -20.423 -6.608 82.224 1.00 52.34 201 LYS A N 1
ATOM 1581 C CA . LYS A 1 201 ? -19.346 -7.491 81.737 1.00 52.34 201 LYS A CA 1
ATOM 1582 C C . LYS A 1 201 ? -18.153 -6.660 81.271 1.00 52.34 201 LYS A C 1
ATOM 1584 O O . LYS A 1 201 ? -18.177 -6.023 80.226 1.00 52.34 201 LYS A O 1
ATOM 1589 N N . ARG A 1 202 ? -17.092 -6.700 82.082 1.00 50.84 202 ARG A N 1
ATOM 1590 C CA . ARG A 1 202 ? -15.717 -6.447 81.643 1.00 50.84 202 ARG A CA 1
ATOM 1591 C C . ARG A 1 202 ? -15.330 -7.555 80.663 1.00 50.84 202 ARG A C 1
ATOM 1593 O O . ARG A 1 202 ? -15.452 -8.722 81.019 1.00 50.84 202 ARG A O 1
ATOM 1600 N N . TYR A 1 203 ? -14.780 -7.195 79.512 1.00 52.97 203 TYR A N 1
ATOM 1601 C CA . TYR A 1 203 ? -13.793 -8.032 78.840 1.00 52.97 203 TYR A CA 1
ATOM 1602 C C . TYR A 1 203 ? -12.568 -7.177 78.538 1.00 52.97 203 TYR A C 1
ATOM 1604 O O . TYR A 1 203 ? -12.662 -6.0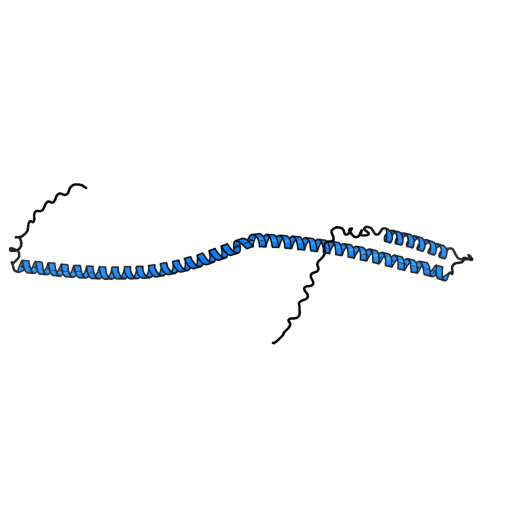90 77.972 1.00 52.97 203 TYR A O 1
ATOM 1612 N N . ARG A 1 204 ? -11.428 -7.666 79.021 1.00 55.97 204 ARG A N 1
ATOM 1613 C CA . ARG A 1 204 ? -10.079 -7.167 78.779 1.00 55.97 204 ARG A CA 1
ATOM 1614 C C . ARG A 1 204 ? -9.352 -8.279 78.016 1.00 55.97 204 ARG A C 1
ATOM 1616 O O . ARG A 1 204 ? -9.414 -9.417 78.466 1.00 55.97 204 ARG A O 1
ATOM 1623 N N . GLN A 1 205 ? -8.619 -7.866 76.984 1.00 48.94 205 GLN A N 1
ATOM 1624 C CA . GLN A 1 205 ? -7.437 -8.494 76.372 1.00 48.94 205 GLN A CA 1
ATOM 1625 C C . GLN A 1 205 ? -7.582 -9.775 75.537 1.00 48.94 205 GLN A C 1
ATOM 1627 O O . GLN A 1 205 ? -8.274 -10.719 75.909 1.00 48.94 205 GLN A O 1
ATOM 1632 N N . GLY A 1 206 ? -6.817 -9.765 74.438 1.00 40.38 206 GLY A N 1
ATOM 1633 C CA . GLY A 1 206 ? -6.575 -10.840 73.484 1.00 40.38 206 GLY A CA 1
ATOM 1634 C C . GLY A 1 206 ? -6.310 -10.257 72.112 1.00 40.38 206 GLY A C 1
ATOM 1635 O O . GLY A 1 206 ? -7.173 -10.486 71.245 1.00 40.38 206 GLY A O 1
#

Radius of gyration: 59.26 Å; chains: 1; bounding box: 102×57×163 Å

pLDDT: mean 76.89, std 20.95, range [31.0, 98.19]